Protein AF-A0A942BN19-F1 (afdb_monomer_lite)

Structure (mmCIF, N/CA/C/O backbone):
data_AF-A0A942BN19-F1
#
_entry.id   AF-A0A942BN19-F1
#
loop_
_atom_site.group_PDB
_atom_site.id
_atom_site.type_symbol
_atom_site.label_atom_id
_atom_site.label_alt_id
_atom_site.label_comp_id
_atom_site.label_asym_id
_atom_site.label_entity_id
_atom_site.label_seq_id
_atom_site.pdbx_PDB_ins_code
_atom_site.Cartn_x
_atom_site.Cartn_y
_atom_site.Cartn_z
_atom_site.occupancy
_atom_site.B_iso_or_equiv
_atom_site.auth_seq_id
_atom_site.auth_comp_id
_atom_site.auth_asym_id
_atom_site.auth_atom_id
_atom_site.pdbx_PDB_model_num
ATOM 1 N N . MET A 1 1 ? 13.223 -51.040 23.555 1.00 43.88 1 MET A N 1
ATOM 2 C CA . MET A 1 1 ? 13.186 -50.214 22.329 1.00 43.88 1 MET A CA 1
ATOM 3 C C . MET A 1 1 ? 11.883 -49.432 22.326 1.00 43.88 1 MET A C 1
ATOM 5 O O . MET A 1 1 ? 10.838 -50.021 22.096 1.00 43.88 1 MET A O 1
ATOM 9 N N . LEU A 1 2 ? 11.930 -48.144 22.673 1.00 38.53 2 LEU A N 1
ATOM 10 C CA . LEU A 1 2 ? 10.779 -47.241 22.590 1.00 38.53 2 LEU A CA 1
ATOM 11 C C . LEU A 1 2 ? 10.736 -46.661 21.174 1.00 38.53 2 LEU A C 1
ATOM 13 O O . LEU A 1 2 ? 11.612 -45.888 20.794 1.00 38.53 2 LEU A O 1
ATOM 17 N N . ALA A 1 3 ? 9.748 -47.081 20.387 1.00 39.03 3 ALA A N 1
ATOM 18 C CA . ALA A 1 3 ? 9.474 -46.499 19.083 1.00 39.03 3 ALA A CA 1
ATOM 19 C C . ALA A 1 3 ? 8.808 -45.130 19.284 1.00 39.03 3 ALA A C 1
ATOM 21 O O . ALA A 1 3 ? 7.661 -45.043 19.720 1.00 39.03 3 ALA A O 1
ATOM 22 N N . PHE A 1 4 ? 9.540 -44.056 18.987 1.00 39.38 4 PHE A N 1
ATOM 23 C CA . PHE A 1 4 ? 8.965 -42.722 18.856 1.00 39.38 4 PHE A CA 1
ATOM 24 C C . PHE A 1 4 ? 8.113 -42.683 17.584 1.00 39.38 4 PHE A C 1
ATOM 26 O O . PHE A 1 4 ? 8.637 -42.672 16.471 1.00 39.38 4 PHE A O 1
ATOM 33 N N . ALA A 1 5 ? 6.792 -42.663 17.749 1.00 44.19 5 ALA A N 1
ATOM 34 C CA . ALA A 1 5 ? 5.873 -42.341 16.670 1.00 44.19 5 ALA A CA 1
ATOM 35 C C . ALA A 1 5 ? 6.033 -40.853 16.322 1.00 44.19 5 ALA A C 1
ATOM 37 O O . ALA A 1 5 ? 5.567 -39.975 17.050 1.00 44.19 5 ALA A O 1
ATOM 38 N N . PHE A 1 6 ? 6.708 -40.562 15.209 1.00 40.97 6 PHE A N 1
ATOM 39 C CA . PHE A 1 6 ? 6.645 -39.250 14.575 1.00 40.97 6 PHE A CA 1
ATOM 40 C C . PHE A 1 6 ? 5.225 -39.056 14.042 1.00 40.97 6 PHE A C 1
ATOM 42 O O . PHE A 1 6 ? 4.889 -39.494 12.945 1.00 40.97 6 PHE A O 1
ATOM 49 N N . SER A 1 7 ? 4.375 -38.411 14.841 1.00 38.44 7 SER A N 1
ATOM 50 C CA . SER A 1 7 ? 3.106 -37.880 14.360 1.00 38.44 7 SER A CA 1
ATOM 51 C C . SER A 1 7 ? 3.433 -36.792 13.342 1.00 38.44 7 SER A C 1
ATOM 53 O O . SER A 1 7 ? 3.864 -35.693 13.696 1.00 38.44 7 SER A O 1
ATOM 55 N N . THR A 1 8 ? 3.325 -37.131 12.059 1.00 40.75 8 THR A N 1
ATOM 56 C CA . THR A 1 8 ? 3.417 -36.169 10.967 1.00 40.75 8 THR A CA 1
ATOM 57 C C . THR A 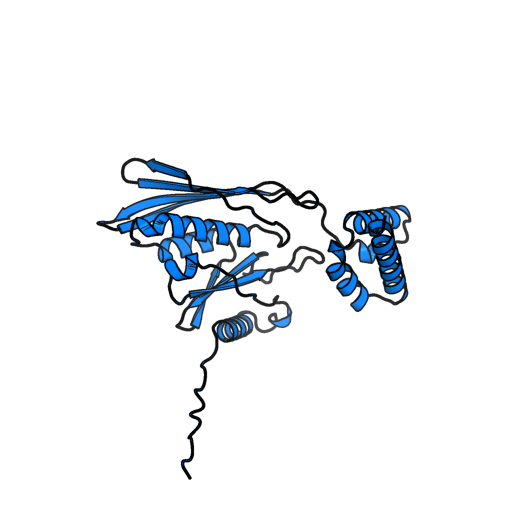1 8 ? 2.199 -35.262 11.093 1.00 40.75 8 THR A C 1
ATOM 59 O O . THR A 1 8 ? 1.121 -35.583 10.598 1.00 40.75 8 THR A O 1
ATOM 62 N N . LEU A 1 9 ? 2.338 -34.154 11.827 1.00 45.44 9 LEU A N 1
ATOM 63 C CA . LEU A 1 9 ? 1.364 -33.073 11.782 1.00 45.44 9 LEU A CA 1
ATOM 64 C C . LEU A 1 9 ? 1.269 -32.651 10.315 1.00 45.44 9 LEU A C 1
ATOM 66 O O . LEU A 1 9 ? 2.186 -32.027 9.783 1.00 45.44 9 LEU A O 1
ATOM 70 N N . LEU A 1 10 ? 0.175 -33.030 9.658 1.00 44.22 10 LEU A N 1
ATOM 71 C CA . LEU A 1 10 ? -0.216 -32.476 8.373 1.00 44.22 10 LEU A CA 1
ATOM 72 C C . LEU A 1 10 ? -0.466 -30.987 8.614 1.00 44.22 10 LEU A C 1
ATOM 74 O O . LEU A 1 10 ? -1.548 -30.585 9.042 1.00 44.22 10 LEU A O 1
ATOM 78 N N . LEU A 1 11 ? 0.576 -30.175 8.432 1.00 56.03 11 LEU A N 1
ATOM 79 C CA . LEU A 1 11 ? 0.453 -28.727 8.408 1.00 56.03 11 LEU A CA 1
ATOM 80 C C . LEU A 1 11 ? -0.539 -28.413 7.289 1.00 56.03 11 LEU A C 1
ATOM 82 O O . LEU A 1 11 ? -0.287 -28.713 6.123 1.00 56.03 11 LEU A O 1
ATOM 86 N N . GLY A 1 12 ? -1.707 -27.894 7.670 1.00 65.69 12 GLY A N 1
ATOM 87 C CA . GLY A 1 12 ? -2.710 -27.450 6.712 1.00 65.69 12 GLY A CA 1
ATOM 88 C C . GLY A 1 12 ? -2.132 -26.407 5.746 1.00 65.69 12 GLY A C 1
ATOM 89 O O . GLY A 1 12 ? -1.066 -25.843 6.011 1.00 65.69 12 GLY A O 1
ATOM 90 N N . PRO A 1 13 ? -2.827 -26.135 4.629 1.00 80.88 13 PRO A N 1
ATOM 91 C CA . PRO A 1 13 ? -2.361 -25.169 3.641 1.00 80.88 13 PRO A CA 1
ATOM 92 C C . PRO A 1 13 ? -2.090 -23.813 4.298 1.00 80.88 13 PRO A C 1
ATOM 94 O O . PRO A 1 13 ? -2.882 -23.331 5.112 1.00 80.88 13 PRO A O 1
ATOM 97 N N . THR A 1 14 ? -0.966 -23.193 3.946 1.00 92.62 14 THR A N 1
ATOM 98 C CA . THR A 1 14 ? -0.606 -21.876 4.473 1.00 92.62 14 THR A CA 1
ATOM 99 C C . THR A 1 14 ? -1.512 -20.784 3.889 1.00 92.62 14 THR A C 1
ATOM 101 O O . THR A 1 14 ? -2.203 -20.976 2.881 1.00 92.62 14 THR A O 1
ATOM 104 N N . SER A 1 15 ? -1.491 -19.590 4.488 1.00 94.75 15 SER A N 1
ATOM 105 C CA . SER A 1 15 ? -2.166 -18.408 3.933 1.00 94.75 15 SER A CA 1
ATOM 106 C C . SER A 1 15 ? -1.679 -18.082 2.511 1.00 94.75 15 SER A C 1
ATOM 108 O O . SER A 1 15 ? -2.478 -17.686 1.661 1.00 94.75 15 SER A O 1
ATOM 110 N N . GLN A 1 16 ? -0.392 -18.317 2.219 1.00 95.56 16 GLN A N 1
ATOM 111 C CA . GLN A 1 16 ? 0.183 -18.158 0.880 1.00 95.56 16 GLN A CA 1
ATOM 112 C C . GLN A 1 16 ? -0.353 -19.211 -0.101 1.00 95.56 16 GLN A C 1
ATOM 114 O O . GLN A 1 16 ? -0.723 -18.856 -1.220 1.00 95.56 16 GLN A O 1
ATOM 119 N N . ASP A 1 17 ? -0.441 -20.483 0.304 1.00 95.38 17 ASP A N 1
ATOM 120 C CA . ASP A 1 17 ? -0.990 -21.552 -0.548 1.00 95.38 17 ASP A CA 1
ATOM 121 C C . ASP A 1 17 ? -2.454 -21.279 -0.889 1.00 95.38 17 ASP A C 1
ATOM 123 O O . ASP A 1 17 ? -2.874 -21.398 -2.041 1.00 95.38 17 ASP A O 1
ATOM 127 N N . THR A 1 18 ? -3.212 -20.825 0.110 1.00 96.38 18 THR A N 1
ATOM 128 C CA . THR A 1 18 ? -4.609 -20.424 -0.049 1.00 96.38 18 THR A CA 1
ATOM 129 C C . THR A 1 18 ? -4.746 -19.269 -1.039 1.00 96.38 18 THR A C 1
ATOM 131 O O . THR A 1 18 ? -5.589 -19.317 -1.937 1.00 96.38 18 THR A O 1
ATOM 134 N N . LEU A 1 19 ? -3.897 -18.243 -0.920 1.00 97.12 19 LEU A N 1
ATOM 135 C CA . LEU A 1 19 ? -3.892 -17.117 -1.849 1.00 97.12 19 LEU A CA 1
ATOM 136 C C . LEU A 1 19 ? -3.547 -17.556 -3.274 1.00 97.12 19 LEU A C 1
ATOM 138 O O . LEU A 1 19 ? -4.232 -17.164 -4.217 1.00 97.12 19 LEU A O 1
ATOM 142 N N . ASN A 1 20 ? -2.516 -18.382 -3.442 1.00 95.44 20 ASN A N 1
ATOM 143 C CA . ASN A 1 20 ? -2.093 -18.872 -4.751 1.00 95.44 20 ASN A CA 1
ATOM 144 C C . ASN A 1 20 ? -3.195 -19.713 -5.417 1.00 95.44 20 ASN A C 1
ATOM 146 O O . ASN A 1 20 ? -3.474 -19.539 -6.606 1.00 95.44 20 ASN A O 1
ATOM 150 N N . ALA A 1 21 ? -3.866 -20.581 -4.652 1.00 95.62 21 ALA A N 1
ATOM 151 C CA . ALA A 1 21 ? -5.007 -21.357 -5.131 1.00 95.62 21 ALA A CA 1
ATOM 152 C C . ALA A 1 21 ? -6.178 -20.451 -5.543 1.00 95.62 21 ALA A C 1
ATOM 154 O O . ALA A 1 21 ? -6.757 -20.643 -6.615 1.00 95.62 21 ALA A O 1
ATOM 155 N N . TRP A 1 22 ? -6.484 -19.427 -4.739 1.00 96.50 22 TRP A N 1
ATOM 156 C CA . TRP A 1 22 ? -7.522 -18.445 -5.052 1.00 96.50 22 TRP A CA 1
ATOM 157 C C . TRP A 1 22 ? -7.205 -17.658 -6.330 1.00 96.50 22 TRP A C 1
ATOM 159 O O . TRP A 1 22 ? -8.058 -17.559 -7.209 1.00 96.50 22 TRP A O 1
ATOM 169 N N . LEU A 1 23 ? -5.971 -17.162 -6.483 1.00 96.19 23 LEU A N 1
ATOM 170 C CA . LEU A 1 23 ? -5.528 -16.438 -7.680 1.00 96.19 23 LEU A CA 1
ATOM 171 C C . LEU A 1 23 ? -5.628 -17.316 -8.934 1.00 96.19 23 LEU A C 1
ATOM 173 O O . LEU A 1 23 ? -6.152 -16.876 -9.956 1.00 96.19 23 LEU A O 1
ATOM 177 N N . LYS A 1 24 ? -5.194 -18.579 -8.853 1.00 94.75 24 LYS A N 1
ATOM 178 C CA . LYS A 1 24 ? -5.304 -19.528 -9.968 1.00 94.75 24 LYS A CA 1
ATOM 179 C C . LYS A 1 24 ? -6.763 -19.798 -10.346 1.00 94.75 24 LYS A C 1
ATOM 181 O O . LYS A 1 24 ? -7.089 -19.825 -11.530 1.00 94.75 24 LYS A O 1
ATOM 186 N N . GLY A 1 25 ? -7.640 -19.975 -9.358 1.00 95.38 25 GLY A N 1
ATOM 187 C CA . GLY A 1 25 ? -9.070 -20.190 -9.591 1.00 95.38 25 GLY A CA 1
ATOM 188 C C . GLY A 1 25 ? -9.766 -18.972 -10.200 1.00 95.38 25 GLY A C 1
ATOM 189 O O . GLY A 1 25 ? -10.576 -19.125 -11.114 1.00 95.38 25 GLY A O 1
ATOM 190 N N . GLN A 1 26 ? -9.418 -17.772 -9.729 1.00 95.50 26 GLN A N 1
ATOM 191 C CA . GLN A 1 26 ? -10.044 -16.522 -10.153 1.00 95.50 26 GLN A CA 1
ATOM 192 C C . GLN A 1 26 ? -9.608 -16.078 -11.552 1.00 95.50 26 GLN A C 1
ATOM 194 O O . GLN A 1 26 ? -10.432 -15.576 -12.311 1.00 95.50 26 GLN A O 1
ATOM 199 N N . PHE A 1 27 ? -8.330 -16.259 -11.896 1.00 94.12 27 PHE A N 1
ATOM 200 C CA . PHE A 1 27 ? -7.756 -15.731 -13.137 1.00 94.12 27 PHE A CA 1
ATOM 201 C C . PHE A 1 27 ? -7.459 -16.799 -14.195 1.00 94.12 27 PHE A C 1
ATOM 203 O O . PHE A 1 27 ? -7.045 -16.431 -15.287 1.00 94.12 27 PHE A O 1
ATOM 210 N N . LYS A 1 28 ? -7.684 -18.092 -13.912 1.00 92.56 28 LYS A N 1
ATOM 211 C CA . LYS A 1 28 ? -7.575 -19.230 -14.851 1.00 92.56 28 LYS A CA 1
ATOM 212 C C . LYS A 1 28 ? -6.437 -19.067 -15.874 1.00 92.56 28 LYS A C 1
ATOM 214 O O . LYS A 1 28 ? -5.268 -19.124 -15.497 1.00 92.56 28 LYS A O 1
ATOM 219 N N . ASP A 1 29 ? -6.772 -18.810 -17.137 1.00 90.69 29 ASP A N 1
ATOM 220 C CA . ASP A 1 29 ? -5.843 -18.720 -18.272 1.00 90.69 29 ASP A CA 1
ATOM 221 C C . ASP A 1 29 ? -4.863 -17.537 -18.170 1.00 90.69 29 ASP A C 1
ATOM 223 O O . ASP A 1 29 ? -3.806 -17.528 -18.796 1.00 90.69 29 ASP A O 1
ATOM 227 N N . GLN A 1 30 ? -5.175 -16.547 -17.333 1.00 89.38 30 GLN A N 1
ATOM 228 C CA . GLN A 1 30 ? -4.348 -15.372 -17.060 1.00 89.38 30 GLN A CA 1
ATOM 229 C C . GLN A 1 30 ? -3.456 -15.550 -15.821 1.00 89.38 30 GLN A C 1
ATOM 231 O O . GLN A 1 30 ? -2.671 -14.655 -15.508 1.00 89.38 30 GLN A O 1
ATOM 236 N N . ALA A 1 31 ? -3.515 -16.693 -15.123 1.00 87.88 31 ALA A N 1
ATOM 237 C CA . ALA A 1 31 ? -2.716 -16.931 -13.917 1.00 87.88 31 ALA A CA 1
ATOM 238 C C . ALA A 1 31 ? -1.202 -16.800 -14.169 1.00 87.88 31 ALA A C 1
ATOM 240 O O . ALA A 1 31 ? -0.474 -16.319 -13.305 1.00 87.88 31 ALA A O 1
ATOM 241 N N . ALA A 1 32 ? -0.735 -17.153 -15.372 1.00 84.56 32 ALA A N 1
ATOM 242 C CA . ALA A 1 32 ? 0.666 -17.008 -15.774 1.00 84.56 32 ALA A CA 1
ATOM 243 C C . ALA A 1 32 ? 1.127 -15.541 -15.904 1.00 84.56 32 ALA A C 1
ATOM 245 O O . ALA A 1 32 ? 2.325 -15.266 -15.886 1.00 84.56 32 ALA A O 1
ATOM 246 N N . MET A 1 33 ? 0.191 -14.595 -16.034 1.00 84.62 33 MET A N 1
ATOM 247 C CA . MET A 1 33 ? 0.479 -13.159 -16.138 1.00 84.62 33 MET A CA 1
ATOM 248 C C . MET A 1 33 ? 0.547 -12.471 -14.769 1.00 84.62 33 MET A C 1
ATOM 250 O O . MET A 1 33 ? 0.997 -11.325 -14.674 1.00 84.62 33 MET A O 1
ATOM 254 N N . LEU A 1 34 ? 0.102 -13.149 -13.707 1.00 90.06 34 LEU A N 1
ATOM 255 C CA . LEU A 1 34 ? 0.066 -12.575 -12.371 1.00 90.06 34 LEU A CA 1
ATOM 256 C C . LEU A 1 34 ? 1.484 -12.457 -11.789 1.00 90.06 34 LEU A C 1
ATOM 258 O O . LEU A 1 34 ? 2.302 -13.369 -11.935 1.00 90.06 34 LEU A O 1
ATOM 262 N N . PRO A 1 35 ? 1.804 -11.345 -11.108 1.00 88.81 35 PRO A N 1
ATOM 263 C CA . PRO A 1 35 ? 3.022 -11.263 -10.319 1.00 88.81 35 PRO A CA 1
ATOM 264 C C . PRO A 1 35 ? 2.935 -12.211 -9.114 1.00 88.81 35 PRO A C 1
ATOM 266 O O . PRO A 1 35 ? 1.855 -12.631 -8.702 1.00 88.81 35 PRO A O 1
ATOM 269 N N . LEU A 1 36 ? 4.080 -12.529 -8.514 1.00 89.69 36 LEU A N 1
ATOM 270 C CA . LEU A 1 36 ? 4.092 -13.265 -7.253 1.00 89.69 36 LEU A CA 1
ATOM 271 C C . LEU A 1 36 ? 3.571 -12.365 -6.129 1.00 89.69 36 LEU A C 1
ATOM 273 O O . LEU A 1 36 ? 4.037 -11.235 -5.960 1.00 89.69 36 LEU A O 1
ATOM 277 N N . ALA A 1 37 ? 2.619 -12.877 -5.352 1.00 94.19 37 ALA A N 1
ATOM 278 C CA . ALA A 1 37 ? 2.193 -12.229 -4.122 1.00 94.19 37 ALA A CA 1
ATOM 279 C C . ALA A 1 37 ? 3.298 -12.351 -3.066 1.00 94.19 37 ALA A C 1
ATOM 281 O O . ALA A 1 37 ? 3.750 -13.459 -2.778 1.00 94.19 37 ALA A O 1
ATOM 282 N N . ALA A 1 38 ? 3.711 -11.228 -2.479 1.00 94.25 38 ALA A N 1
ATOM 283 C CA . ALA A 1 38 ? 4.726 -11.199 -1.429 1.00 94.25 38 ALA A CA 1
ATOM 284 C C . ALA A 1 38 ? 4.094 -10.826 -0.077 1.00 94.25 38 ALA A C 1
ATOM 286 O O . ALA A 1 38 ? 3.288 -9.893 -0.039 1.00 94.25 38 ALA A O 1
ATOM 287 N N . PRO A 1 39 ? 4.454 -11.494 1.035 1.00 95.81 39 PRO A N 1
ATOM 288 C CA . PRO A 1 39 ? 3.952 -11.142 2.360 1.00 95.81 39 PRO A CA 1
ATOM 289 C C . PRO A 1 39 ? 4.242 -9.682 2.720 1.00 95.81 39 PRO A C 1
ATOM 291 O O . PRO A 1 39 ? 5.338 -9.171 2.482 1.00 95.81 39 PRO A O 1
ATOM 294 N N . LEU A 1 40 ? 3.264 -9.018 3.328 1.00 95.19 40 LEU A N 1
ATOM 295 C CA . LEU A 1 40 ? 3.384 -7.652 3.818 1.00 95.19 40 LEU A CA 1
ATOM 296 C C . LEU A 1 40 ? 3.554 -7.669 5.343 1.00 95.19 40 LEU A C 1
ATOM 298 O O . LEU A 1 40 ? 2.706 -8.182 6.076 1.00 95.19 40 LEU A O 1
ATOM 302 N N . ASN A 1 41 ? 4.655 -7.101 5.843 1.00 92.75 41 ASN A N 1
ATOM 303 C CA . ASN A 1 41 ? 4.888 -7.011 7.283 1.00 92.75 41 ASN A CA 1
ATOM 304 C C . ASN A 1 41 ? 4.053 -5.876 7.901 1.00 92.75 41 ASN A C 1
ATOM 306 O O . ASN A 1 41 ? 4.465 -4.716 7.888 1.00 92.75 41 ASN A O 1
ATOM 310 N N . CYS A 1 42 ? 2.884 -6.223 8.442 1.00 93.62 42 CYS A N 1
ATOM 311 C CA . CYS A 1 42 ? 1.944 -5.293 9.076 1.00 93.62 42 CYS A CA 1
ATOM 312 C C . CYS A 1 42 ? 1.634 -5.718 10.521 1.00 93.62 42 CYS A C 1
ATOM 314 O O . CYS A 1 42 ? 0.638 -6.415 10.755 1.00 93.62 42 CYS A O 1
ATOM 316 N N . PRO A 1 43 ? 2.442 -5.332 11.521 1.00 95.19 43 PRO A N 1
ATOM 317 C CA . PRO A 1 43 ? 2.147 -5.660 12.917 1.00 95.19 43 PRO A CA 1
ATOM 318 C C . PRO A 1 43 ? 0.819 -5.042 13.396 1.00 95.19 43 PRO A C 1
ATOM 320 O O . PRO A 1 43 ? 0.084 -5.658 14.173 1.00 95.19 43 PRO A O 1
ATOM 323 N N . GLU A 1 44 ? 0.445 -3.874 12.874 1.00 97.25 44 GLU A N 1
ATOM 324 C CA . GLU A 1 44 ? -0.825 -3.210 13.165 1.00 97.25 44 GLU A CA 1
ATOM 325 C C . GLU A 1 44 ? -2.028 -4.047 12.717 1.00 97.25 44 GLU A C 1
ATOM 327 O O . GLU A 1 44 ? -3.033 -4.109 13.430 1.00 97.25 44 GLU A O 1
ATOM 332 N N . LEU A 1 45 ? -1.920 -4.751 11.583 1.00 97.38 45 LEU A N 1
ATOM 333 C CA . LEU A 1 45 ? -2.987 -5.619 11.081 1.00 97.38 45 LEU A CA 1
ATOM 334 C C . LEU A 1 45 ? -3.305 -6.722 12.087 1.00 97.38 45 LEU A C 1
ATOM 336 O O . LEU A 1 45 ? -4.471 -6.940 12.396 1.00 97.38 45 LEU A O 1
ATOM 340 N N . LYS A 1 46 ? -2.278 -7.347 12.672 1.00 95.44 46 LYS A N 1
ATOM 341 C CA . LYS A 1 46 ? -2.453 -8.396 13.689 1.00 95.44 46 LYS A CA 1
ATOM 342 C C . LYS A 1 46 ? -3.176 -7.884 14.935 1.00 95.44 46 LYS A C 1
ATOM 344 O O . LYS A 1 46 ? -3.851 -8.657 15.607 1.00 95.44 46 LYS A O 1
ATOM 349 N N . THR A 1 47 ? -3.058 -6.590 15.230 1.00 96.19 47 THR A N 1
ATOM 350 C CA . THR A 1 47 ? -3.737 -5.945 16.363 1.00 96.19 47 THR A CA 1
ATOM 351 C C . THR A 1 47 ? -5.191 -5.583 16.040 1.00 96.19 47 THR A C 1
ATOM 353 O O . THR A 1 47 ? -6.058 -5.664 16.912 1.00 96.19 47 THR A O 1
ATOM 356 N N . ILE A 1 48 ? -5.471 -5.174 14.798 1.00 96.69 48 ILE A N 1
ATOM 357 C CA . ILE A 1 48 ? -6.810 -4.759 14.350 1.00 96.69 48 ILE A CA 1
ATOM 358 C C . ILE A 1 48 ? -7.679 -5.963 13.967 1.00 96.69 48 ILE A C 1
ATOM 360 O O . ILE A 1 48 ? -8.839 -6.027 14.364 1.00 96.69 48 ILE A O 1
ATOM 364 N N . GLN A 1 49 ? -7.118 -6.934 13.249 1.00 95.31 49 GLN A N 1
ATOM 365 C CA . GLN A 1 49 ? -7.780 -8.152 12.778 1.00 95.31 49 GLN A CA 1
ATOM 366 C C . GLN A 1 49 ? -6.855 -9.369 12.984 1.00 95.31 49 GLN A C 1
ATOM 368 O O . GLN A 1 49 ? -6.162 -9.799 12.058 1.00 95.31 49 GLN A O 1
ATOM 373 N N . PRO A 1 50 ? -6.812 -9.936 14.204 1.00 95.12 50 PRO A N 1
ATOM 374 C CA . PRO A 1 50 ? -5.989 -11.105 14.500 1.00 95.12 50 PRO A CA 1
ATOM 375 C C . PRO A 1 50 ? -6.320 -12.293 13.587 1.00 95.12 50 PRO A C 1
ATOM 377 O O . PRO A 1 50 ? -7.481 -12.665 13.428 1.00 95.12 50 PRO A O 1
ATOM 380 N N . GLY A 1 51 ? -5.294 -12.935 13.023 1.00 94.25 51 GLY A N 1
ATOM 381 C CA . GLY A 1 51 ? -5.478 -14.062 12.101 1.00 94.25 51 GLY A CA 1
ATOM 382 C C . GLY A 1 51 ? -5.755 -13.674 10.649 1.00 94.25 51 GLY A C 1
ATOM 383 O O . GLY A 1 51 ? -6.094 -14.548 9.855 1.00 94.25 51 GLY A O 1
ATOM 384 N N . VAL A 1 52 ? -5.632 -12.392 10.308 1.00 97.00 52 VAL A N 1
ATOM 385 C CA . VAL A 1 52 ? -5.564 -11.939 8.920 1.00 97.00 52 VAL A CA 1
ATOM 386 C C . VAL A 1 52 ? -4.109 -11.675 8.555 1.00 97.00 52 VAL A C 1
ATOM 388 O O . VAL A 1 52 ? -3.388 -10.992 9.284 1.00 97.00 52 VAL A O 1
ATOM 391 N N . GLU A 1 53 ? -3.692 -12.206 7.413 1.00 97.62 53 GLU A N 1
ATOM 392 C CA . GLU A 1 53 ? -2.398 -11.940 6.794 1.00 97.62 53 GLU A CA 1
ATOM 393 C C . GLU A 1 53 ? -2.579 -11.069 5.554 1.00 97.62 53 GLU A C 1
ATOM 395 O O . GLU A 1 53 ? -3.580 -11.187 4.846 1.00 97.62 53 GLU A O 1
ATOM 400 N N . ALA A 1 54 ? -1.614 -10.185 5.304 1.00 98.12 54 ALA A N 1
ATOM 401 C CA . ALA A 1 54 ? -1.602 -9.312 4.141 1.00 98.12 54 ALA A CA 1
ATOM 402 C C . ALA A 1 54 ? -0.484 -9.708 3.184 1.00 98.12 54 ALA A C 1
ATOM 404 O O . ALA A 1 54 ? 0.635 -10.000 3.601 1.00 98.12 54 ALA A O 1
ATOM 405 N N . PHE A 1 55 ? -0.784 -9.640 1.896 1.00 98.19 55 PHE A N 1
ATOM 406 C CA . PHE A 1 55 ? 0.154 -9.867 0.811 1.00 98.19 55 PHE A CA 1
ATOM 407 C C . PHE A 1 55 ? 0.030 -8.725 -0.186 1.00 98.19 55 PHE A C 1
ATOM 409 O O . PHE A 1 55 ? -1.074 -8.276 -0.493 1.00 98.19 55 PHE A O 1
ATOM 416 N N . ARG A 1 56 ? 1.154 -8.260 -0.722 1.00 96.12 56 ARG A N 1
ATOM 417 C CA . ARG A 1 56 ? 1.164 -7.317 -1.837 1.00 96.12 56 ARG A CA 1
ATOM 418 C C . ARG A 1 56 ? 1.168 -8.089 -3.150 1.00 96.12 56 ARG A C 1
ATOM 420 O O . ARG A 1 56 ? 1.926 -9.044 -3.307 1.00 96.12 56 ARG A O 1
ATOM 427 N N . LEU A 1 57 ? 0.362 -7.639 -4.100 1.00 95.50 57 LEU A N 1
ATOM 428 C CA . LEU A 1 57 ? 0.343 -8.128 -5.473 1.00 95.50 57 LEU A CA 1
ATOM 429 C C . LEU A 1 57 ? 0.461 -6.911 -6.398 1.00 95.50 57 LEU A C 1
ATOM 431 O O . LEU A 1 57 ? -0.509 -6.186 -6.623 1.00 95.50 57 LEU A O 1
ATOM 435 N N . ASN A 1 58 ? 1.680 -6.652 -6.869 1.00 92.44 58 ASN A N 1
ATOM 436 C CA . ASN A 1 58 ? 2.037 -5.439 -7.603 1.00 92.44 58 ASN A CA 1
ATOM 437 C C . ASN A 1 58 ? 2.423 -5.789 -9.044 1.00 92.44 58 ASN A C 1
ATOM 439 O O . ASN A 1 58 ? 3.355 -6.564 -9.280 1.00 92.44 58 ASN A O 1
ATOM 443 N N . PHE A 1 59 ? 1.715 -5.196 -10.002 1.00 90.12 59 PHE A N 1
ATOM 444 C CA . PHE A 1 59 ? 2.148 -5.159 -11.389 1.00 90.12 59 PHE A CA 1
ATOM 445 C C . PHE A 1 59 ? 3.211 -4.076 -11.487 1.00 90.12 59 PHE A C 1
ATOM 447 O O . PHE A 1 59 ? 2.906 -2.891 -11.411 1.00 90.12 59 PHE A O 1
ATOM 454 N N . GLN A 1 60 ? 4.475 -4.468 -11.614 1.00 79.94 60 GLN A N 1
ATOM 455 C CA . GLN A 1 60 ? 5.560 -3.494 -11.649 1.00 79.94 60 GLN A CA 1
ATOM 456 C C . GLN A 1 60 ? 5.360 -2.506 -12.807 1.00 79.94 60 GLN A C 1
ATOM 458 O O . GLN A 1 60 ? 4.996 -2.894 -13.919 1.00 79.94 60 GLN A O 1
ATOM 463 N N . LYS A 1 61 ? 5.571 -1.215 -12.525 1.00 77.25 61 LYS A N 1
ATOM 464 C CA . LYS A 1 61 ? 5.594 -0.155 -13.546 1.00 77.25 61 LYS A CA 1
ATOM 465 C C . LYS A 1 61 ? 6.984 -0.005 -14.165 1.00 77.25 61 LYS A C 1
ATOM 467 O O . LYS A 1 61 ? 7.105 0.314 -15.343 1.00 77.25 61 LYS A O 1
ATOM 472 N N . TYR A 1 62 ? 8.015 -0.263 -13.366 1.00 69.19 62 TYR A N 1
ATOM 473 C CA . TYR A 1 62 ? 9.414 -0.179 -13.757 1.00 69.19 62 TYR A CA 1
ATOM 474 C C . TYR A 1 62 ? 10.143 -1.464 -13.357 1.00 69.19 62 TYR A C 1
ATOM 476 O O . TYR A 1 62 ? 9.815 -2.046 -12.322 1.00 69.19 62 TYR A O 1
ATOM 484 N N . PRO A 1 63 ? 11.138 -1.902 -14.144 1.00 57.44 63 PRO A N 1
ATOM 485 C CA . PRO A 1 63 ? 11.597 -1.301 -15.403 1.00 57.44 63 PRO A CA 1
ATOM 486 C C . PRO A 1 63 ? 10.717 -1.642 -16.617 1.00 57.44 63 PRO A C 1
ATOM 488 O O . PRO A 1 63 ? 10.797 -0.980 -17.647 1.00 57.44 63 PRO A O 1
ATOM 491 N N . MET A 1 64 ? 9.877 -2.670 -16.492 1.00 64.38 64 MET A N 1
ATOM 492 C CA . MET A 1 64 ? 8.841 -2.997 -17.463 1.00 64.38 64 MET A CA 1
ATOM 493 C C . MET A 1 64 ? 7.479 -2.769 -16.856 1.00 64.38 64 MET A C 1
ATOM 495 O O . MET A 1 64 ? 7.153 -3.365 -15.829 1.00 64.38 64 MET A O 1
ATOM 499 N N . GLN A 1 65 ? 6.661 -2.002 -17.560 1.00 77.00 65 GLN A N 1
ATOM 500 C CA . GLN A 1 65 ? 5.263 -1.864 -17.220 1.00 77.00 65 GLN A CA 1
ATOM 501 C C . GLN A 1 65 ? 4.515 -3.150 -17.575 1.00 77.00 65 GLN A C 1
ATOM 503 O O . GLN A 1 65 ? 4.362 -3.494 -18.747 1.00 77.00 65 GLN A O 1
ATOM 508 N N . ARG A 1 66 ? 4.021 -3.853 -16.556 1.00 80.56 66 ARG A N 1
ATOM 509 C CA . ARG A 1 66 ? 3.030 -4.916 -16.741 1.00 80.56 66 ARG A CA 1
ATOM 510 C C . ARG A 1 66 ? 1.636 -4.311 -16.674 1.00 80.56 66 ARG A C 1
ATOM 512 O O . ARG A 1 66 ? 1.343 -3.550 -15.753 1.00 80.56 66 ARG A O 1
ATOM 519 N N . GLN A 1 67 ? 0.794 -4.651 -17.646 1.00 87.06 67 GLN A N 1
ATOM 520 C CA . GLN A 1 67 ? -0.615 -4.276 -17.614 1.00 87.06 67 GLN A CA 1
ATOM 521 C C . GLN A 1 67 ? -1.334 -5.128 -16.559 1.00 87.06 67 GLN A C 1
ATOM 523 O O . GLN A 1 67 ? -1.219 -6.357 -16.606 1.00 87.06 67 GLN A O 1
ATOM 528 N N . PRO A 1 68 ? -2.044 -4.510 -15.601 1.00 91.94 68 PRO A N 1
ATOM 529 C CA . PRO A 1 68 ? -2.873 -5.243 -14.661 1.00 91.94 68 PRO A CA 1
ATOM 530 C C . PRO A 1 68 ? -3.971 -6.025 -15.374 1.00 91.94 68 PRO A C 1
ATOM 532 O O . PRO A 1 68 ? -4.578 -5.546 -16.331 1.00 91.94 68 PRO A O 1
ATOM 535 N N . VAL A 1 69 ? -4.246 -7.227 -14.877 1.00 92.50 69 VAL A N 1
ATOM 536 C CA . VAL A 1 69 ? -5.368 -8.045 -15.342 1.00 92.50 69 VAL A CA 1
ATOM 537 C C . VAL A 1 69 ? -6.628 -7.613 -14.586 1.00 92.50 69 VAL A C 1
ATOM 539 O O . VAL A 1 69 ? -6.646 -7.757 -13.362 1.00 92.50 69 VAL A O 1
ATOM 542 N N . PRO A 1 70 ? -7.692 -7.110 -15.242 1.00 91.94 70 PRO A N 1
ATOM 543 C CA . PRO A 1 70 ? -8.912 -6.722 -14.539 1.00 91.94 70 PRO A CA 1
ATOM 544 C C . PRO A 1 70 ? -9.479 -7.875 -13.688 1.00 91.94 70 PRO A C 1
ATOM 546 O O . PRO A 1 70 ? -9.471 -9.019 -14.138 1.00 91.94 70 PRO A O 1
ATOM 549 N N . PRO A 1 71 ? -9.988 -7.613 -12.469 1.00 93.50 71 PRO A N 1
ATOM 550 C CA . PRO A 1 71 ? -10.180 -6.306 -11.835 1.00 93.50 71 PRO A CA 1
ATOM 551 C C . PRO A 1 71 ? -8.968 -5.812 -11.019 1.00 93.50 71 PRO A C 1
ATOM 553 O O . PRO A 1 71 ? -9.119 -4.893 -10.213 1.00 93.50 71 PRO A O 1
ATOM 556 N N . LEU A 1 72 ? -7.791 -6.429 -11.148 1.00 95.06 72 LEU A N 1
ATOM 557 C CA . LEU A 1 72 ? -6.596 -5.980 -10.435 1.00 95.06 72 LEU A CA 1
ATOM 558 C C . LEU A 1 72 ? -6.164 -4.603 -10.942 1.00 95.06 72 LEU A C 1
ATOM 560 O O . LEU A 1 72 ? -6.197 -4.321 -12.138 1.00 95.06 72 LEU A O 1
ATOM 564 N N . GLY A 1 73 ? -5.749 -3.754 -10.007 1.00 93.44 73 GLY A N 1
ATOM 565 C CA . GLY A 1 73 ? -5.074 -2.498 -10.302 1.00 93.44 73 GLY A CA 1
ATOM 566 C C . GLY A 1 73 ? -3.561 -2.685 -10.383 1.00 93.44 73 GLY A C 1
ATOM 567 O O . GLY A 1 73 ? -3.043 -3.797 -10.257 1.00 93.44 73 GLY A O 1
ATOM 568 N N . GLN A 1 74 ? -2.833 -1.577 -10.536 1.00 93.12 74 GLN A N 1
ATOM 569 C CA . GLN A 1 74 ? -1.366 -1.593 -10.512 1.00 93.12 74 GLN A CA 1
ATOM 570 C C . GLN A 1 74 ? -0.831 -2.156 -9.188 1.00 93.12 74 GLN A C 1
ATOM 572 O O . GLN A 1 74 ? 0.052 -3.010 -9.174 1.00 93.12 74 GLN A O 1
ATOM 577 N N . ASN A 1 75 ? -1.425 -1.712 -8.080 1.00 95.62 75 ASN A N 1
ATOM 578 C CA . ASN A 1 75 ? -1.099 -2.143 -6.731 1.00 95.62 75 ASN A CA 1
ATOM 579 C C . ASN A 1 75 ? -2.330 -2.759 -6.085 1.00 95.62 75 ASN A C 1
ATOM 581 O O . ASN A 1 75 ? -3.408 -2.164 -6.095 1.00 95.62 75 ASN A O 1
ATOM 585 N N . ASN A 1 76 ? -2.155 -3.934 -5.493 1.00 97.25 76 ASN A N 1
ATOM 586 C CA . ASN A 1 76 ? -3.222 -4.638 -4.806 1.00 97.25 76 ASN A CA 1
ATOM 587 C C . ASN A 1 76 ? -2.700 -5.160 -3.471 1.00 97.25 76 ASN A C 1
ATOM 589 O O . ASN A 1 76 ? -1.558 -5.616 -3.369 1.00 97.25 76 ASN A O 1
ATOM 593 N N . ILE A 1 77 ? -3.562 -5.130 -2.461 1.00 98.31 77 ILE A N 1
ATOM 594 C CA . ILE A 1 77 ? -3.329 -5.790 -1.179 1.00 98.31 77 ILE A CA 1
ATOM 595 C C . ILE A 1 77 ? -4.330 -6.933 -1.067 1.00 98.31 77 ILE A C 1
ATOM 597 O O . ILE A 1 77 ? -5.540 -6.722 -1.133 1.00 98.31 77 ILE A O 1
ATOM 601 N N . MET A 1 78 ? -3.820 -8.145 -0.897 1.00 98.38 78 MET A N 1
ATOM 602 C CA . MET A 1 78 ? -4.602 -9.355 -0.686 1.00 98.38 78 MET A CA 1
ATOM 603 C C . MET A 1 78 ? -4.607 -9.669 0.803 1.00 98.38 78 MET A C 1
ATOM 605 O O . MET A 1 78 ? -3.551 -9.749 1.425 1.00 98.38 78 MET A O 1
ATOM 609 N N . LEU A 1 79 ? -5.788 -9.842 1.379 1.00 98.38 79 LEU A N 1
ATOM 610 C CA . LEU A 1 79 ? -5.971 -10.171 2.785 1.00 98.38 79 LEU A CA 1
ATOM 611 C C . LEU A 1 79 ? -6.542 -11.578 2.894 1.00 98.38 79 LEU A C 1
ATOM 613 O O . LEU A 1 79 ? -7.620 -11.839 2.363 1.00 98.38 79 LEU A O 1
ATOM 617 N N . VAL A 1 80 ? -5.843 -12.467 3.592 1.00 98.00 80 VAL A N 1
ATOM 618 C CA . VAL A 1 80 ? -6.253 -13.862 3.791 1.00 98.00 80 VAL A CA 1
ATOM 619 C C . VAL A 1 80 ? -6.567 -14.061 5.263 1.00 98.00 80 VAL A C 1
ATOM 621 O O . VAL A 1 80 ? -5.735 -13.766 6.117 1.00 98.00 80 VAL A O 1
ATOM 624 N N . ASN A 1 81 ? -7.775 -14.522 5.580 1.00 96.25 81 ASN A N 1
ATOM 625 C CA . ASN A 1 81 ? -8.143 -14.842 6.959 1.00 96.25 81 ASN A CA 1
ATOM 626 C C . ASN A 1 81 ? -7.932 -16.333 7.280 1.00 96.25 81 ASN A C 1
ATOM 628 O O . ASN A 1 81 ? -7.771 -17.157 6.383 1.00 96.25 81 ASN A O 1
ATOM 632 N N . LYS A 1 82 ? -8.024 -16.701 8.565 1.00 93.62 82 LYS A N 1
ATOM 633 C CA . LYS A 1 82 ? -7.927 -18.102 9.031 1.00 93.62 82 LYS A CA 1
ATOM 634 C C . LYS A 1 82 ? -8.935 -19.073 8.401 1.00 93.62 82 LYS A C 1
ATOM 636 O O . LYS A 1 82 ? -8.700 -20.272 8.427 1.00 93.62 82 LYS A O 1
ATOM 641 N N . ALA A 1 83 ? -10.054 -18.577 7.873 1.00 93.62 83 ALA A N 1
ATOM 642 C CA . ALA A 1 83 ? -11.055 -19.392 7.181 1.00 93.62 83 ALA A CA 1
ATOM 643 C C . ALA A 1 83 ? -10.732 -19.579 5.684 1.00 93.62 83 ALA A C 1
ATOM 645 O O . ALA A 1 83 ? -11.549 -20.110 4.940 1.00 93.62 83 ALA A O 1
ATOM 646 N N . GLY A 1 84 ? -9.579 -19.082 5.228 1.00 94.25 84 GLY A N 1
ATOM 647 C CA . GLY A 1 84 ? -9.136 -19.134 3.840 1.00 94.25 84 GLY A CA 1
ATOM 648 C C . GLY A 1 84 ? -9.868 -18.173 2.900 1.00 94.25 84 GLY A C 1
ATOM 649 O O . GLY A 1 84 ? -9.716 -18.254 1.683 1.00 94.25 84 GLY A O 1
ATOM 650 N N . LYS A 1 85 ? -10.661 -17.236 3.434 1.00 96.25 85 LYS A N 1
ATOM 651 C CA . LYS A 1 85 ? -11.329 -16.217 2.623 1.00 96.25 85 LYS A CA 1
ATOM 652 C C . LYS A 1 85 ? -10.334 -15.128 2.241 1.00 96.25 85 LYS A C 1
ATOM 654 O O . LYS A 1 85 ? -9.686 -14.541 3.110 1.00 96.25 85 LYS A O 1
ATOM 659 N N . VAL A 1 86 ? -10.305 -14.817 0.949 1.00 97.38 86 VAL A N 1
ATOM 660 C CA . VAL A 1 86 ? -9.486 -13.748 0.378 1.00 97.38 86 VAL A CA 1
ATOM 661 C C . VAL A 1 86 ? -10.330 -12.488 0.179 1.00 97.38 86 VAL A C 1
ATOM 663 O O . VAL A 1 86 ? -11.417 -12.537 -0.399 1.00 97.38 86 VAL A O 1
ATOM 666 N N . ALA A 1 87 ? -9.833 -11.352 0.661 1.00 97.44 87 ALA A N 1
ATOM 667 C CA . ALA A 1 87 ? -10.328 -10.024 0.319 1.00 97.44 87 ALA A CA 1
ATOM 668 C C . ALA A 1 87 ? -9.259 -9.268 -0.477 1.00 97.44 87 ALA A C 1
ATOM 670 O O . ALA A 1 87 ? -8.074 -9.342 -0.164 1.00 97.44 87 ALA A O 1
ATOM 671 N N . MET A 1 88 ? -9.686 -8.536 -1.500 1.00 97.38 88 MET A N 1
ATOM 672 C CA . MET A 1 88 ? -8.804 -7.799 -2.399 1.00 97.38 88 MET A CA 1
ATOM 673 C C . MET A 1 88 ? -9.033 -6.301 -2.229 1.00 97.38 88 MET A C 1
ATOM 675 O O . MET A 1 88 ? -10.156 -5.820 -2.377 1.00 97.38 88 MET A O 1
ATOM 679 N N . LEU A 1 89 ? -7.964 -5.570 -1.930 1.00 97.62 89 LEU A N 1
ATOM 680 C CA . LEU A 1 89 ? -7.933 -4.114 -1.915 1.00 97.62 89 LEU A CA 1
ATOM 681 C C . LEU A 1 89 ? -7.151 -3.665 -3.154 1.00 97.62 89 LEU A C 1
ATOM 683 O O . LEU A 1 89 ? -5.929 -3.576 -3.126 1.00 97.62 89 LEU A O 1
ATOM 687 N N . ASN A 1 90 ? -7.855 -3.436 -4.258 1.00 94.62 90 ASN A N 1
ATOM 688 C CA . ASN A 1 90 ? -7.297 -2.992 -5.546 1.00 94.62 90 ASN A CA 1
ATOM 689 C C . ASN A 1 90 ? -7.378 -1.465 -5.728 1.00 94.62 90 ASN A C 1
ATOM 691 O O . ASN A 1 90 ? -7.303 -0.942 -6.837 1.00 94.62 90 ASN A O 1
ATOM 695 N N . GLY A 1 91 ? -7.607 -0.747 -4.632 1.00 93.50 91 GLY A N 1
ATOM 696 C CA . GLY A 1 91 ? -7.889 0.673 -4.641 1.00 93.50 91 GLY A CA 1
ATOM 697 C C . GLY A 1 91 ? -8.377 1.146 -3.282 1.00 93.50 91 GLY A C 1
ATOM 698 O O . GLY A 1 91 ? -8.578 0.376 -2.338 1.00 93.50 91 GLY A O 1
ATOM 699 N N . LEU A 1 92 ? -8.555 2.453 -3.179 1.00 90.69 92 LEU A N 1
ATOM 700 C CA . LEU A 1 92 ? -8.724 3.104 -1.883 1.00 90.69 92 LEU A CA 1
ATOM 701 C C . LEU A 1 92 ? -10.160 3.046 -1.387 1.00 90.69 92 LEU A C 1
ATOM 703 O O . LEU A 1 92 ? -10.366 3.018 -0.180 1.00 90.69 92 LEU A O 1
ATOM 707 N N . ASP A 1 93 ? -11.133 2.930 -2.288 1.00 93.25 93 ASP A N 1
ATOM 708 C CA . ASP A 1 93 ? -12.523 2.681 -1.908 1.00 93.25 93 ASP A CA 1
ATOM 709 C C . ASP A 1 93 ? -12.685 1.283 -1.307 1.00 93.25 93 ASP A C 1
ATOM 711 O O . ASP A 1 93 ? -13.283 1.134 -0.239 1.00 93.25 93 ASP A O 1
ATOM 715 N N . ALA A 1 94 ? -12.062 0.268 -1.920 1.00 95.62 94 ALA A N 1
ATOM 716 C CA . ALA A 1 94 ? -12.019 -1.087 -1.374 1.00 95.62 94 ALA A CA 1
ATOM 717 C C . ALA A 1 94 ? -11.333 -1.109 0.003 1.00 95.62 94 ALA A C 1
ATOM 719 O O . ALA A 1 94 ? -11.850 -1.707 0.949 1.00 95.62 94 ALA A O 1
ATOM 720 N N . MET A 1 95 ? -10.210 -0.396 0.146 1.00 96.06 95 MET A N 1
ATOM 721 C CA . MET A 1 95 ? -9.514 -0.246 1.425 1.00 96.06 95 MET A CA 1
ATOM 722 C C . MET A 1 95 ? -10.369 0.475 2.474 1.00 96.06 95 MET A C 1
ATOM 724 O O . MET A 1 95 ? -10.472 -0.012 3.597 1.00 96.06 95 MET A O 1
ATOM 728 N N . ARG A 1 96 ? -11.010 1.602 2.134 1.00 95.38 96 ARG A N 1
ATOM 729 C CA . ARG A 1 96 ? -11.894 2.357 3.036 1.00 95.38 96 ARG A CA 1
ATOM 730 C C . ARG A 1 96 ? -13.046 1.486 3.523 1.00 95.38 96 ARG A C 1
ATOM 732 O O . ARG A 1 96 ? -13.327 1.459 4.720 1.00 95.38 96 ARG A O 1
ATOM 739 N N . TYR A 1 97 ? -13.694 0.772 2.606 1.00 96.44 97 TYR A N 1
ATOM 740 C CA . TYR A 1 97 ? -14.792 -0.133 2.926 1.00 96.44 97 TYR A CA 1
ATOM 741 C C . TYR A 1 97 ? -14.344 -1.253 3.866 1.00 96.44 97 TYR A C 1
ATOM 743 O O . TYR A 1 97 ? -14.979 -1.499 4.895 1.00 96.44 97 TYR A O 1
ATOM 751 N N . TRP A 1 98 ? -13.230 -1.913 3.539 1.00 97.31 98 TRP A N 1
ATOM 752 C CA . TRP A 1 98 ? -12.684 -2.979 4.369 1.00 97.31 98 TRP A CA 1
ATOM 753 C C . TRP A 1 98 ? -12.287 -2.466 5.756 1.00 97.31 98 TRP A C 1
ATOM 755 O O . TRP A 1 98 ? -12.694 -3.049 6.760 1.00 97.31 98 TRP A O 1
ATOM 765 N N . LEU A 1 99 ? -11.558 -1.348 5.825 1.00 97.19 99 LEU A N 1
ATOM 766 C CA . LEU A 1 99 ? -11.089 -0.776 7.082 1.00 97.19 99 LEU A CA 1
ATOM 767 C C . LEU A 1 99 ? -12.264 -0.364 7.968 1.00 97.19 99 LEU A C 1
ATOM 769 O O . LEU A 1 99 ? -12.252 -0.673 9.155 1.00 97.19 99 LEU A O 1
ATOM 773 N N . GLY A 1 100 ? -13.299 0.263 7.397 1.00 96.94 100 GLY A N 1
ATOM 774 C CA . GLY A 1 100 ? -14.506 0.656 8.126 1.00 96.94 100 GLY A CA 1
ATOM 775 C C . GLY A 1 100 ? -15.193 -0.519 8.824 1.00 96.94 100 GLY A C 1
ATOM 776 O O . GLY A 1 100 ? -15.621 -0.378 9.968 1.00 96.94 100 GLY A O 1
ATOM 777 N N . LYS A 1 101 ? -15.220 -1.696 8.183 1.00 96.62 101 LYS A N 1
ATOM 778 C CA . LYS A 1 101 ? -15.684 -2.942 8.813 1.00 96.62 101 LYS A CA 1
ATOM 779 C C . LYS A 1 101 ? -14.697 -3.473 9.847 1.00 96.6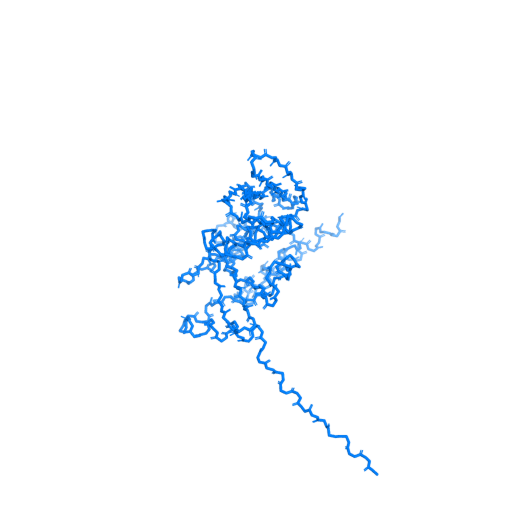2 101 LYS A C 1
ATOM 781 O O . LYS A 1 101 ? -15.103 -3.876 10.931 1.00 96.62 101 LYS A O 1
ATOM 786 N N . ALA A 1 102 ? -13.407 -3.470 9.522 1.00 96.00 102 ALA A N 1
ATOM 787 C CA . ALA A 1 102 ? -12.363 -4.028 10.375 1.00 96.00 102 ALA A CA 1
ATOM 788 C C . ALA A 1 102 ? -12.226 -3.296 11.719 1.00 96.00 102 ALA A C 1
ATOM 790 O O . ALA A 1 102 ? -11.828 -3.908 12.708 1.00 96.00 102 ALA A O 1
ATOM 791 N N . VAL A 1 103 ? -12.557 -2.002 11.747 1.00 96.06 103 VAL A N 1
ATOM 792 C CA . VAL A 1 103 ? -12.491 -1.135 12.934 1.00 96.06 103 VAL A CA 1
ATOM 793 C C . VAL A 1 103 ? -13.874 -0.741 13.454 1.00 96.06 103 VAL A C 1
ATOM 795 O O . VAL A 1 103 ? -14.020 0.242 14.183 1.00 96.06 103 VAL A O 1
ATOM 798 N N . GLN A 1 104 ? -14.908 -1.494 13.085 1.00 93.19 104 GLN A N 1
ATOM 799 C CA . GLN A 1 104 ? -16.232 -1.313 13.653 1.00 93.19 104 GLN A CA 1
ATOM 800 C C . GLN A 1 104 ? -16.189 -1.778 15.113 1.00 93.19 104 GLN A C 1
ATOM 802 O O . GLN A 1 104 ? -15.951 -2.953 15.375 1.00 93.19 104 GLN A O 1
ATOM 807 N N . ASN A 1 105 ? -16.425 -0.863 16.059 1.00 95.00 105 ASN A N 1
ATOM 808 C CA . ASN A 1 105 ? -16.505 -1.160 17.493 1.00 95.00 105 ASN A CA 1
ATOM 809 C C . ASN A 1 105 ? -15.151 -1.494 18.165 1.00 95.00 105 ASN A C 1
ATOM 811 O O . ASN A 1 105 ? -15.047 -2.459 18.920 1.00 95.00 105 ASN A O 1
ATOM 815 N N . ILE A 1 106 ? -14.112 -0.683 17.930 1.00 96.81 106 ILE A N 1
ATOM 816 C CA . ILE A 1 106 ? -12.794 -0.840 18.577 1.00 96.81 106 ILE A CA 1
ATOM 817 C C . ILE A 1 106 ? -12.610 0.094 19.788 1.00 96.81 106 ILE A C 1
ATOM 819 O O . ILE A 1 106 ? -13.176 1.189 19.813 1.00 96.81 106 ILE A O 1
ATOM 823 N N . PRO A 1 107 ? -11.798 -0.286 20.795 1.00 97.44 107 PRO A N 1
ATOM 824 C CA . PRO A 1 107 ? -11.494 0.587 21.928 1.00 97.44 107 PRO A CA 1
ATOM 825 C C . PRO A 1 107 ? -10.630 1.785 21.510 1.00 97.44 107 PRO A C 1
ATOM 827 O O . PRO A 1 107 ? -9.843 1.706 20.562 1.00 97.44 107 PRO A O 1
ATOM 830 N N . SER A 1 108 ? -10.700 2.881 22.278 1.00 96.56 108 SER A N 1
ATOM 831 C CA . SER A 1 108 ? -9.952 4.118 21.979 1.00 96.56 108 SER A CA 1
ATOM 832 C C . SER A 1 108 ? -8.432 3.910 21.882 1.00 96.56 108 SER A C 1
ATOM 834 O O . SER A 1 108 ? -7.764 4.661 21.173 1.00 96.56 108 SER A O 1
ATOM 836 N N . SER A 1 109 ? -7.874 2.913 22.576 1.00 96.69 109 SER A N 1
ATOM 837 C CA . SER A 1 109 ? -6.441 2.587 22.545 1.00 96.69 109 SER A CA 1
ATOM 838 C C . SER A 1 109 ? -5.965 2.043 21.193 1.00 96.69 109 SER A C 1
ATOM 840 O O . SER A 1 109 ? -4.777 2.111 20.893 1.00 96.69 109 SER A O 1
ATOM 842 N N . ARG A 1 110 ? -6.876 1.537 20.347 1.00 97.56 110 ARG A N 1
ATOM 843 C CA . ARG A 1 110 ? -6.550 0.989 19.019 1.00 97.56 110 ARG A CA 1
ATOM 844 C C . ARG A 1 110 ? -6.701 1.996 17.876 1.00 97.56 110 ARG A C 1
ATOM 846 O O . ARG A 1 110 ? -6.295 1.688 16.759 1.00 97.56 110 ARG A O 1
ATOM 853 N N . LEU A 1 111 ? -7.215 3.203 18.126 1.00 97.81 111 LEU A N 1
ATOM 854 C CA . LEU A 1 111 ? -7.368 4.235 17.087 1.00 97.81 111 LEU A CA 1
ATOM 855 C C . LEU A 1 111 ? -6.033 4.652 16.434 1.00 97.81 111 LEU A C 1
ATOM 857 O O . LEU A 1 111 ? -5.974 4.719 15.201 1.00 97.81 111 LEU A O 1
ATOM 861 N N . PRO A 1 112 ? -4.931 4.853 17.191 1.00 98.25 112 PRO A N 1
ATOM 862 C CA .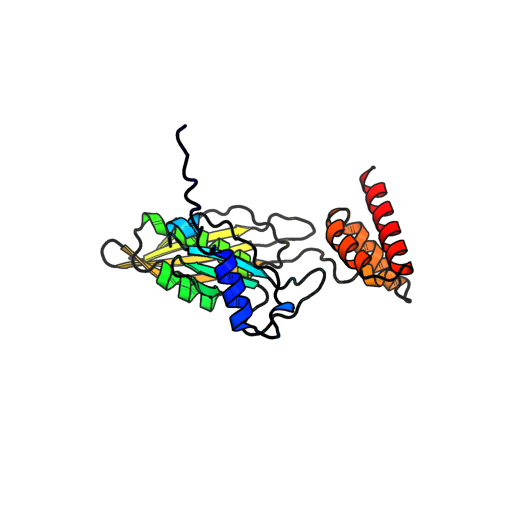 PRO A 1 112 ? -3.631 5.140 16.581 1.00 98.25 112 PRO A CA 1
ATOM 863 C C . PRO A 1 112 ? -3.120 3.979 15.717 1.00 98.25 112 PRO A C 1
ATOM 865 O O . PRO A 1 112 ? -2.541 4.201 14.657 1.00 98.25 112 PRO A O 1
ATOM 868 N N . VAL A 1 113 ? -3.372 2.736 16.141 1.00 98.19 113 VAL A N 1
ATOM 869 C CA . VAL A 1 113 ? -2.970 1.516 15.420 1.00 98.19 113 VAL A CA 1
ATOM 870 C C . VAL A 1 113 ? -3.725 1.396 14.095 1.00 98.19 113 VAL A C 1
ATOM 872 O O . VAL A 1 113 ? -3.112 1.162 13.058 1.00 98.19 113 VAL A O 1
ATOM 875 N N . ALA A 1 114 ? -5.039 1.642 14.105 1.00 98.12 114 ALA A N 1
ATOM 876 C CA . ALA A 1 114 ? -5.850 1.690 12.891 1.00 98.12 114 ALA A CA 1
ATOM 877 C C . ALA A 1 114 ? -5.360 2.772 11.913 1.00 98.12 114 ALA A C 1
ATOM 879 O O . ALA A 1 114 ? -5.310 2.539 10.708 1.00 98.12 114 ALA A O 1
ATOM 880 N N . THR A 1 115 ? -4.949 3.932 12.432 1.00 98.44 115 THR A N 1
ATOM 881 C CA . THR A 1 115 ? -4.407 5.040 11.625 1.00 98.44 115 THR A CA 1
ATOM 882 C C . THR A 1 115 ? -3.081 4.659 10.956 1.00 98.44 115 THR A C 1
ATOM 884 O O . THR A 1 115 ? -2.892 4.925 9.771 1.00 98.44 115 THR A O 1
ATOM 887 N N . LYS A 1 116 ? -2.177 3.985 11.677 1.00 98.31 116 LYS A N 1
ATOM 888 C CA . LYS A 1 116 ? -0.913 3.470 11.120 1.00 98.31 116 LYS A CA 1
ATOM 889 C C . LYS A 1 116 ? -1.140 2.401 10.051 1.00 98.31 116 LYS A C 1
ATOM 891 O O . LYS A 1 116 ? -0.555 2.500 8.977 1.00 98.31 116 LYS A O 1
ATOM 896 N N . LEU A 1 117 ? -2.033 1.441 10.310 1.00 98.25 117 LEU A N 1
ATOM 897 C CA . LEU A 1 117 ? -2.414 0.416 9.330 1.00 98.25 117 LEU A CA 1
ATOM 898 C C . LEU A 1 117 ? -2.934 1.054 8.038 1.00 98.25 117 LEU A C 1
ATOM 900 O O . LEU A 1 117 ? -2.536 0.677 6.939 1.00 98.25 117 LEU A O 1
ATOM 904 N N . ALA A 1 118 ? -3.801 2.054 8.183 1.00 98.19 118 ALA A N 1
ATOM 905 C CA . ALA A 1 118 ? -4.368 2.777 7.062 1.00 98.19 118 ALA A CA 1
ATOM 906 C C . ALA A 1 118 ? -3.310 3.529 6.241 1.00 98.19 118 ALA A C 1
ATOM 908 O O . ALA A 1 118 ? -3.366 3.503 5.010 1.00 98.19 118 ALA A O 1
ATOM 909 N N . LEU A 1 119 ? -2.335 4.167 6.901 1.00 98.19 119 LEU A N 1
ATOM 910 C CA . LEU A 1 119 ? -1.211 4.803 6.214 1.00 98.19 119 LEU A CA 1
ATOM 911 C C . LEU A 1 119 ? -0.393 3.766 5.439 1.00 98.19 119 LEU A C 1
ATOM 913 O O . LEU A 1 119 ? -0.126 3.983 4.260 1.00 98.19 119 LEU A O 1
ATOM 917 N N . GLN A 1 120 ? -0.033 2.649 6.074 1.00 97.44 120 GLN A N 1
ATOM 918 C CA . GLN A 1 120 ? 0.771 1.607 5.439 1.00 97.44 120 GLN A CA 1
ATOM 919 C C . GLN A 1 120 ? 0.069 1.043 4.199 1.00 97.44 120 GLN A C 1
ATOM 921 O O . GLN A 1 120 ? 0.662 0.973 3.128 1.00 97.44 120 GLN A O 1
ATOM 926 N N . PHE A 1 121 ? -1.221 0.713 4.300 1.00 97.81 121 PHE A N 1
ATOM 927 C CA . PHE A 1 121 ? -1.990 0.255 3.141 1.00 97.81 121 PHE A CA 1
ATOM 928 C C . PHE A 1 121 ? -2.111 1.334 2.062 1.00 97.81 121 PHE A C 1
ATOM 930 O O . PHE A 1 121 ? -2.003 1.030 0.878 1.00 97.81 121 PHE A O 1
ATOM 937 N N . THR A 1 122 ? -2.273 2.602 2.444 1.00 97.44 122 THR A N 1
ATOM 938 C CA . THR A 1 122 ? -2.290 3.701 1.471 1.00 97.44 122 THR A CA 1
ATOM 939 C C . THR A 1 122 ? -0.956 3.788 0.729 1.00 97.44 122 THR A C 1
ATOM 941 O O . THR A 1 122 ? -0.974 3.867 -0.494 1.00 97.44 122 THR A O 1
ATOM 944 N N . GLN A 1 123 ? 0.182 3.714 1.432 1.00 96.75 123 GLN A N 1
ATOM 945 C CA . GLN A 1 123 ? 1.525 3.709 0.835 1.00 96.75 123 GLN A CA 1
ATOM 946 C C . GLN A 1 123 ? 1.693 2.568 -0.168 1.00 96.75 123 GLN A C 1
ATOM 948 O O . GLN A 1 123 ? 2.154 2.802 -1.282 1.00 96.75 123 GLN A O 1
ATOM 953 N N . GLU A 1 124 ? 1.262 1.362 0.196 1.00 96.06 124 GLU A N 1
ATOM 954 C CA . GLU A 1 124 ? 1.291 0.189 -0.679 1.00 96.06 124 GLU A CA 1
ATOM 955 C C . GLU A 1 124 ? 0.435 0.364 -1.940 1.00 96.06 124 GLU A C 1
ATOM 957 O O . GLU A 1 124 ? 0.829 -0.078 -3.016 1.00 96.06 124 GLU A O 1
ATOM 962 N N . LEU A 1 125 ? -0.712 1.039 -1.833 1.00 95.81 125 LEU A N 1
ATOM 963 C CA . LEU A 1 125 ? -1.615 1.263 -2.962 1.00 95.81 125 LEU A CA 1
ATOM 964 C C . LEU A 1 125 ? -1.153 2.381 -3.907 1.00 95.81 125 LEU A C 1
ATOM 966 O O . LEU A 1 125 ? -1.503 2.346 -5.087 1.00 95.81 125 LEU A O 1
ATOM 970 N N . VAL A 1 126 ? -0.380 3.361 -3.429 1.00 94.44 126 VAL A N 1
ATOM 971 C CA . VAL A 1 126 ? 0.041 4.523 -4.242 1.00 94.44 126 VAL A CA 1
ATOM 972 C C . VAL A 1 126 ? 1.507 4.491 -4.683 1.00 94.44 126 VAL A C 1
ATOM 974 O O . VAL A 1 126 ? 1.888 5.273 -5.551 1.00 94.44 126 VAL A O 1
ATOM 977 N N . THR A 1 127 ? 2.339 3.624 -4.101 1.00 91.25 127 THR A N 1
ATOM 978 C CA . THR A 1 127 ? 3.760 3.513 -4.464 1.00 91.25 127 THR A CA 1
ATOM 979 C C . THR A 1 127 ? 3.957 2.847 -5.827 1.00 91.25 127 THR A C 1
ATOM 981 O O . THR A 1 127 ? 3.161 2.020 -6.258 1.00 91.25 127 THR A O 1
ATOM 984 N N . ASP A 1 128 ? 5.057 3.159 -6.503 1.00 87.12 128 ASP A N 1
ATOM 985 C CA . ASP A 1 128 ? 5.544 2.423 -7.676 1.00 87.12 128 ASP A CA 1
ATOM 986 C C . ASP A 1 128 ? 6.484 1.261 -7.293 1.00 87.12 128 ASP A C 1
ATOM 988 O O . ASP A 1 128 ? 7.030 0.586 -8.165 1.00 87.12 128 ASP A O 1
ATOM 992 N N . GLY A 1 129 ? 6.679 1.036 -5.988 1.00 85.12 129 GLY A N 1
ATOM 993 C CA . GLY A 1 129 ? 7.600 0.048 -5.430 1.00 85.12 129 GLY A CA 1
ATOM 994 C C . GLY A 1 129 ? 9.007 0.582 -5.148 1.00 85.12 129 GLY A C 1
ATOM 995 O O . GLY A 1 129 ? 9.794 -0.140 -4.540 1.00 85.12 129 GLY A O 1
ATOM 996 N N . MET A 1 130 ? 9.317 1.825 -5.535 1.00 84.81 130 MET A N 1
ATOM 997 C CA . MET A 1 130 ? 10.646 2.434 -5.384 1.00 84.81 130 MET A CA 1
ATOM 998 C C . MET A 1 130 ? 10.715 3.451 -4.242 1.00 84.81 130 MET A C 1
ATOM 1000 O O . MET A 1 130 ? 11.783 3.636 -3.656 1.00 84.81 130 MET A O 1
ATOM 1004 N N . PHE A 1 131 ? 9.587 4.071 -3.881 1.00 90.50 131 PHE A N 1
ATOM 1005 C CA . PHE A 1 131 ? 9.546 5.017 -2.768 1.00 90.50 131 PHE A CA 1
ATOM 1006 C C . PHE A 1 131 ? 9.893 4.348 -1.435 1.00 90.50 131 PHE A C 1
ATOM 1008 O O . PHE A 1 131 ? 9.275 3.362 -1.029 1.00 90.50 131 PHE A O 1
ATOM 1015 N N . ALA A 1 132 ? 10.834 4.954 -0.714 1.00 92.44 132 ALA A N 1
ATOM 1016 C CA . ALA A 1 132 ? 11.077 4.678 0.693 1.00 92.44 132 ALA A CA 1
ATOM 1017 C C . ALA A 1 132 ? 10.405 5.761 1.540 1.00 92.44 132 ALA A C 1
ATOM 1019 O O . ALA A 1 132 ? 10.556 6.948 1.264 1.00 92.44 132 ALA A O 1
ATOM 1020 N N . PHE A 1 133 ? 9.689 5.363 2.587 1.00 95.75 133 PHE A N 1
ATOM 1021 C CA . PHE A 1 133 ? 8.970 6.283 3.463 1.00 95.75 133 PHE A CA 1
ATOM 1022 C C . PHE A 1 133 ? 9.638 6.374 4.833 1.00 95.75 133 PHE A C 1
ATOM 1024 O O . PHE A 1 133 ? 10.096 5.371 5.381 1.00 95.75 133 PHE A O 1
ATOM 1031 N N . SER A 1 134 ? 9.681 7.579 5.393 1.00 95.25 134 SER A N 1
ATOM 1032 C CA . SER A 1 134 ? 10.133 7.814 6.763 1.00 95.25 134 SER A CA 1
ATOM 1033 C C . SER A 1 134 ? 8.954 7.733 7.738 1.00 95.25 134 SER A C 1
ATOM 1035 O O . SER A 1 134 ? 7.825 8.071 7.361 1.00 95.25 134 SER A O 1
ATOM 1037 N N . PRO A 1 135 ? 9.180 7.335 9.003 1.00 93.69 135 PRO A N 1
ATOM 1038 C CA . PRO A 1 135 ? 8.144 7.381 10.026 1.00 93.69 135 PRO A CA 1
ATOM 1039 C C . PRO A 1 135 ? 7.514 8.773 10.136 1.00 93.69 135 PRO A C 1
ATOM 1041 O O . PRO A 1 135 ? 8.193 9.791 10.014 1.00 93.69 135 PRO A O 1
ATOM 1044 N N . GLY A 1 136 ? 6.202 8.793 10.349 1.00 94.25 136 GLY A N 1
ATOM 1045 C CA . GLY A 1 136 ? 5.429 10.003 10.595 1.00 94.25 136 GLY A CA 1
ATOM 1046 C C . GLY A 1 136 ? 4.953 10.094 12.039 1.00 94.25 136 GLY A C 1
ATOM 1047 O O . GLY A 1 136 ? 4.934 9.096 12.762 1.00 94.25 136 GLY A O 1
ATOM 1048 N N . GLU A 1 137 ? 4.485 11.275 12.428 1.00 95.12 137 GLU A N 1
ATOM 1049 C CA . GLU A 1 137 ? 3.847 11.499 13.725 1.00 95.12 137 GLU A CA 1
ATOM 1050 C C . GLU A 1 137 ? 2.328 11.586 13.589 1.00 95.12 137 GLU A C 1
ATOM 1052 O O . GLU A 1 137 ? 1.791 12.183 12.651 1.00 95.12 137 GLU A O 1
ATOM 1057 N N . ILE A 1 138 ? 1.627 10.981 14.548 1.00 97.81 138 ILE A N 1
ATOM 1058 C CA . ILE A 1 138 ? 0.169 11.031 14.615 1.00 97.81 138 ILE A CA 1
ATOM 1059 C C . ILE A 1 138 ? -0.239 12.320 15.320 1.00 97.81 138 ILE A C 1
ATOM 1061 O O . ILE A 1 138 ? 0.063 12.518 16.495 1.00 97.81 138 ILE A O 1
ATOM 1065 N N . LYS A 1 139 ? -1.002 13.157 14.622 1.00 98.06 139 LYS A N 1
ATOM 1066 C CA . LYS A 1 139 ? -1.670 14.330 15.184 1.00 98.06 139 LYS A CA 1
ATOM 1067 C C . LYS A 1 139 ? -3.107 13.973 15.532 1.00 98.06 139 LYS A C 1
ATOM 1069 O O . LYS A 1 139 ? -3.815 13.393 14.710 1.00 98.06 139 LYS A O 1
ATOM 1074 N N . VAL A 1 140 ? -3.544 14.340 16.734 1.00 98.00 140 VAL A N 1
ATOM 1075 C CA . VAL A 1 140 ? -4.907 14.084 17.215 1.00 98.00 140 VAL A CA 1
ATOM 1076 C C . VAL A 1 140 ? -5.616 15.410 17.446 1.00 98.00 140 VAL A C 1
ATOM 1078 O O . VAL A 1 140 ? -5.089 16.282 18.131 1.00 98.00 140 VAL A O 1
ATOM 1081 N N . LYS A 1 141 ? -6.819 15.560 16.889 1.00 97.88 141 LYS A N 1
ATOM 1082 C CA . LYS A 1 141 ? -7.680 16.731 17.079 1.00 97.88 141 LYS A CA 1
ATOM 1083 C C . LYS A 1 141 ? -9.072 16.283 17.525 1.00 97.88 141 LYS A C 1
ATOM 1085 O O . LYS A 1 141 ? -9.645 15.366 16.939 1.00 97.88 141 LYS A O 1
ATOM 1090 N N . ALA A 1 142 ? -9.612 16.919 18.560 1.00 96.44 142 ALA A N 1
ATOM 1091 C CA . ALA A 1 142 ? -11.002 16.722 18.963 1.00 96.44 142 ALA A CA 1
ATOM 1092 C C . ALA A 1 142 ? -11.946 17.462 17.998 1.00 96.44 142 ALA A C 1
ATOM 1094 O O . ALA A 1 142 ? -11.682 18.604 17.625 1.00 96.44 142 ALA A O 1
ATOM 1095 N N . GLU A 1 143 ? -13.042 16.813 17.605 1.00 94.94 143 GLU A N 1
ATOM 1096 C CA . GLU A 1 143 ? -14.080 17.369 16.726 1.00 94.94 143 GLU A CA 1
ATOM 1097 C C . GLU A 1 143 ? -15.457 17.092 17.345 1.00 94.94 143 GLU A C 1
ATOM 1099 O O . GLU A 1 143 ? -16.161 16.154 16.969 1.00 94.94 143 GLU A O 1
ATOM 1104 N N . GLY A 1 144 ? -15.814 17.870 18.372 1.00 94.50 144 GLY A N 1
ATOM 1105 C CA . GLY A 1 144 ? -16.998 17.605 19.193 1.00 94.50 144 GLY A CA 1
ATOM 1106 C C . GLY A 1 144 ? -16.854 16.285 19.955 1.00 94.50 144 GLY A C 1
ATOM 1107 O O . GLY A 1 144 ? -15.892 16.096 20.696 1.00 94.50 144 GLY A O 1
ATOM 1108 N N . ASN A 1 145 ? -17.785 15.349 19.747 1.00 94.88 145 ASN A N 1
ATOM 1109 C CA . ASN A 1 145 ? -17.686 13.992 20.296 1.00 94.88 145 ASN A CA 1
ATOM 1110 C C . ASN A 1 145 ? -16.780 13.060 19.467 1.00 94.88 145 ASN A C 1
ATOM 1112 O O . ASN A 1 145 ? -16.547 11.923 19.875 1.00 94.88 145 ASN A O 1
ATOM 1116 N N . LYS A 1 146 ? -16.270 13.516 18.317 1.00 97.69 146 LYS A N 1
ATOM 1117 C CA . LYS A 1 146 ? -15.411 12.744 17.414 1.00 97.69 146 LYS A CA 1
ATOM 1118 C C . LYS A 1 146 ? -13.937 13.037 17.666 1.00 97.69 146 LYS A C 1
ATOM 1120 O O . LYS A 1 146 ? -13.564 14.044 18.271 1.00 97.69 146 LYS A O 1
ATOM 1125 N N . LYS A 1 147 ? -13.076 12.153 17.166 1.00 97.94 147 LYS A N 1
ATOM 1126 C CA . LYS A 1 147 ? -11.620 12.343 17.174 1.00 97.94 147 LYS A CA 1
ATOM 1127 C C . LYS A 1 147 ? -11.072 12.171 15.770 1.00 97.94 147 LYS A C 1
ATOM 1129 O O . LYS A 1 147 ? -11.278 11.122 15.160 1.00 97.94 147 LYS A O 1
ATOM 1134 N N . ARG A 1 148 ? -10.338 13.172 15.293 1.00 98.44 148 ARG A N 1
ATOM 1135 C CA . ARG A 1 148 ? -9.562 13.107 14.057 1.00 98.44 148 ARG A CA 1
ATOM 1136 C C . ARG A 1 148 ? -8.129 12.705 14.367 1.00 98.44 148 ARG A C 1
ATOM 1138 O O . ARG A 1 148 ? -7.477 13.326 15.204 1.00 98.44 148 ARG A O 1
ATOM 1145 N N . PHE A 1 149 ? -7.643 11.702 13.654 1.00 98.50 149 PHE A N 1
ATOM 1146 C CA . PHE A 1 149 ? -6.257 11.263 13.649 1.00 98.50 149 PHE A CA 1
ATOM 1147 C C . PHE A 1 149 ? -5.682 11.529 12.266 1.00 98.50 149 PHE A C 1
ATOM 1149 O O . PHE A 1 149 ? -6.187 10.995 11.283 1.00 98.50 149 PHE A O 1
ATOM 1156 N N . THR A 1 150 ? -4.630 12.334 12.188 1.00 98.44 150 THR A N 1
ATOM 1157 C CA . THR A 1 150 ? -3.913 12.605 10.941 1.00 98.44 150 THR A CA 1
ATOM 1158 C C . THR A 1 150 ? -2.490 12.094 11.070 1.00 98.44 150 THR A C 1
ATOM 1160 O O . THR A 1 150 ? -1.803 12.414 12.037 1.00 98.44 150 THR A O 1
ATOM 1163 N N . LEU A 1 151 ? -2.043 11.307 10.099 1.00 98.50 151 LEU A N 1
ATOM 1164 C CA . LEU A 1 151 ? -0.695 10.759 10.058 1.00 98.50 151 LEU A CA 1
ATOM 1165 C C . LEU A 1 151 ? -0.114 10.979 8.666 1.00 98.50 151 LEU A C 1
ATOM 1167 O O . LEU A 1 151 ? -0.624 10.434 7.688 1.00 98.50 151 LEU A O 1
ATOM 1171 N N . ARG A 1 152 ? 0.963 11.765 8.601 1.00 98.25 152 ARG A N 1
ATOM 1172 C CA . ARG A 1 152 ? 1.723 12.039 7.378 1.00 98.25 152 ARG A CA 1
ATOM 1173 C C . ARG A 1 152 ? 3.081 11.368 7.454 1.00 98.25 152 ARG A C 1
ATOM 1175 O O . ARG A 1 152 ? 3.808 11.573 8.419 1.00 98.25 152 ARG A O 1
ATOM 1182 N N . SER A 1 153 ? 3.435 10.635 6.411 1.00 98.19 153 SER A N 1
ATOM 1183 C CA . SER A 1 153 ? 4.740 10.014 6.238 1.00 98.19 153 SER A CA 1
ATOM 1184 C C . SER A 1 153 ? 5.428 10.595 4.997 1.00 98.19 153 SER A C 1
ATOM 1186 O O . SER A 1 153 ? 4.913 10.446 3.883 1.00 98.19 153 SER A O 1
ATOM 1188 N N . PRO A 1 154 ? 6.552 11.313 5.169 1.00 97.81 154 PRO A N 1
ATOM 1189 C CA . PRO A 1 154 ? 7.307 11.856 4.051 1.00 97.81 154 PRO A CA 1
ATOM 1190 C C . PRO A 1 154 ? 8.119 10.763 3.350 1.00 97.81 154 PRO A C 1
ATOM 1192 O O . PRO A 1 154 ? 8.533 9.774 3.959 1.00 97.81 154 PRO A O 1
ATOM 1195 N N . VAL A 1 155 ? 8.381 10.964 2.063 1.00 96.38 155 VAL A N 1
ATOM 1196 C CA . VAL A 1 155 ? 9.332 10.158 1.295 1.00 96.38 155 VAL A CA 1
ATOM 1197 C C . VAL A 1 155 ? 10.746 10.462 1.789 1.00 96.38 155 VAL A C 1
ATOM 1199 O O . VAL A 1 155 ? 11.116 11.626 1.938 1.00 96.38 155 VAL A O 1
ATOM 1202 N N . LYS A 1 156 ? 11.549 9.423 2.029 1.00 93.00 156 LYS A N 1
ATOM 1203 C CA . LYS A 1 156 ? 12.989 9.542 2.261 1.00 93.00 156 LYS A CA 1
ATOM 1204 C C . LYS A 1 156 ? 13.662 9.851 0.919 1.00 93.00 156 LYS A C 1
ATOM 1206 O O . LYS A 1 156 ? 13.644 8.975 0.051 1.00 93.00 156 LYS A O 1
ATOM 1211 N N . PRO A 1 157 ? 14.261 11.041 0.731 1.00 85.81 157 PRO A N 1
ATOM 1212 C CA . PRO A 1 157 ? 14.778 11.423 -0.575 1.00 85.81 157 PRO A CA 1
ATOM 1213 C C . PRO A 1 157 ? 15.860 10.465 -1.070 1.00 85.81 157 PRO A C 1
ATOM 1215 O O . PRO A 1 157 ? 16.842 10.205 -0.370 1.00 85.81 157 PRO A O 1
ATOM 1218 N N . LYS A 1 158 ? 15.673 9.928 -2.278 1.00 80.62 158 LYS A N 1
ATOM 1219 C CA . LYS A 1 158 ? 16.635 9.045 -2.946 1.00 80.62 158 LYS A CA 1
ATOM 1220 C C . LYS A 1 158 ? 16.431 9.101 -4.456 1.00 80.62 158 LYS A C 1
ATOM 1222 O O . LYS A 1 158 ? 15.324 8.900 -4.931 1.00 80.62 158 LYS A O 1
ATOM 1227 N N . GLY A 1 159 ? 17.491 9.372 -5.219 1.00 72.81 159 GLY A N 1
ATOM 1228 C CA . GLY A 1 159 ? 17.429 9.342 -6.690 1.00 72.81 159 GLY A CA 1
ATOM 1229 C C . GLY A 1 159 ? 16.408 10.305 -7.317 1.00 72.81 159 GLY A C 1
ATOM 1230 O O . GLY A 1 159 ? 15.903 10.022 -8.398 1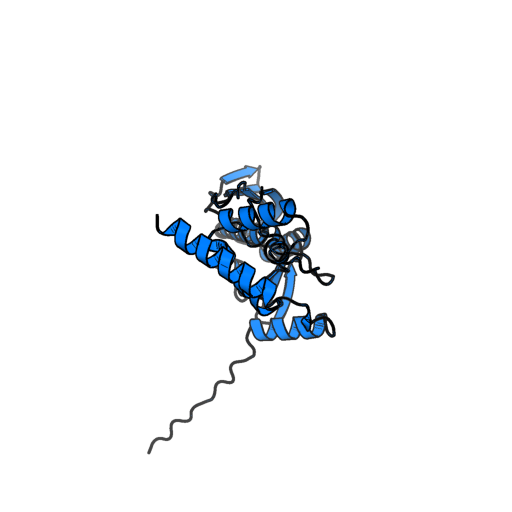.00 72.81 159 GLY A O 1
ATOM 1231 N N . GLY A 1 160 ? 16.079 11.410 -6.637 1.00 80.38 160 GLY A N 1
ATOM 1232 C CA . GLY A 1 160 ? 15.045 12.369 -7.051 1.00 80.38 160 GLY A CA 1
ATOM 1233 C C . GLY A 1 160 ? 13.654 12.119 -6.454 1.00 80.38 160 GLY A C 1
ATOM 1234 O O . GLY A 1 160 ? 12.772 12.956 -6.625 1.00 80.38 160 GLY A O 1
ATOM 1235 N N . ASP A 1 161 ? 13.457 11.017 -5.721 1.00 87.62 161 ASP A N 1
ATOM 1236 C CA . ASP A 1 161 ? 12.196 10.747 -5.026 1.00 87.62 161 ASP A CA 1
ATOM 1237 C C . ASP A 1 161 ? 11.918 11.809 -3.968 1.00 87.62 161 ASP A C 1
ATOM 1239 O O . ASP A 1 161 ? 12.771 12.109 -3.130 1.00 87.62 161 ASP A O 1
ATOM 1243 N N . SER A 1 162 ? 10.707 12.357 -3.975 1.00 94.50 162 SER A N 1
ATOM 1244 C CA . SER A 1 162 ? 10.262 13.303 -2.956 1.00 94.50 162 SER A CA 1
ATOM 1245 C C . SER A 1 162 ? 8.750 13.259 -2.765 1.00 94.50 162 SER A C 1
ATOM 1247 O O . SER A 1 162 ? 8.020 12.613 -3.523 1.00 94.50 162 SER A O 1
ATOM 1249 N N . GLY A 1 163 ? 8.285 13.939 -1.715 1.00 96.88 163 GLY A N 1
ATOM 1250 C CA . GLY A 1 163 ? 6.867 14.074 -1.417 1.00 96.88 163 GLY A CA 1
ATOM 1251 C C . GLY A 1 163 ? 6.435 13.395 -0.118 1.00 96.88 163 GLY A C 1
ATOM 1252 O O . GLY A 1 163 ? 7.222 13.267 0.821 1.00 96.88 163 GLY A O 1
ATOM 1253 N N . TRP A 1 164 ? 5.163 13.013 -0.028 1.00 97.75 164 TRP A N 1
ATOM 1254 C CA . TRP A 1 164 ? 4.540 12.469 1.178 1.00 97.75 164 TRP A CA 1
ATOM 1255 C C . TRP A 1 164 ? 3.250 11.695 0.878 1.00 97.75 164 TRP A C 1
ATOM 1257 O O . TRP A 1 164 ? 2.587 11.911 -0.137 1.00 97.75 164 TRP A O 1
ATOM 1267 N N . VAL A 1 165 ? 2.867 10.832 1.820 1.00 98.06 165 VAL A N 1
ATOM 1268 C CA . VAL A 1 165 ? 1.545 10.193 1.906 1.00 98.06 165 VAL A CA 1
ATOM 1269 C C . VAL A 1 165 ? 0.934 10.535 3.262 1.00 98.06 165 VAL A C 1
ATOM 1271 O O . VAL A 1 165 ? 1.626 10.544 4.277 1.00 98.06 165 VAL A O 1
ATOM 1274 N N . GLU A 1 166 ? -0.356 10.837 3.291 1.00 98.25 166 GLU A N 1
ATOM 1275 C CA . GLU A 1 166 ? -1.106 11.177 4.495 1.00 98.25 166 GLU A CA 1
ATOM 1276 C C . GLU A 1 166 ? -2.454 10.465 4.515 1.00 98.25 166 GLU A C 1
ATOM 1278 O O . GLU A 1 166 ? -3.122 10.318 3.489 1.00 98.25 166 GLU A O 1
ATOM 1283 N N . VAL A 1 167 ? -2.876 10.089 5.716 1.00 98.44 167 VAL A N 1
ATOM 1284 C CA . VAL A 1 167 ? -4.246 9.667 6.005 1.00 98.44 167 VAL A CA 1
ATOM 1285 C C . VAL A 1 167 ? -4.825 10.534 7.119 1.00 98.44 167 VAL A C 1
ATOM 1287 O O . VAL A 1 167 ? -4.116 10.904 8.058 1.00 98.44 167 VAL A O 1
ATOM 1290 N N . SER A 1 168 ? -6.117 10.840 7.027 1.00 98.12 168 SER A N 1
ATOM 1291 C CA . SER A 1 168 ? -6.895 11.479 8.086 1.00 98.12 168 SER A CA 1
ATOM 1292 C C . SER A 1 168 ? -8.151 10.656 8.351 1.00 98.12 168 SER A C 1
ATOM 1294 O O . SER A 1 168 ? -9.012 10.506 7.488 1.00 98.12 168 SER A O 1
ATOM 1296 N N . LEU A 1 169 ? -8.231 10.067 9.539 1.00 98.50 169 LEU A N 1
ATOM 1297 C CA . LEU A 1 169 ? -9.344 9.223 9.957 1.00 98.50 169 LEU A CA 1
ATOM 1298 C C . LEU A 1 169 ? -10.113 9.950 11.051 1.00 98.50 169 LEU A C 1
ATOM 1300 O O . LEU A 1 169 ? -9.529 10.351 12.059 1.00 98.50 169 LEU A O 1
ATOM 1304 N N . VAL A 1 170 ? -11.425 10.081 10.884 1.00 98.31 170 VAL A N 1
ATOM 1305 C CA . VAL A 1 170 ? -12.306 10.540 11.961 1.00 98.31 170 VAL A CA 1
ATOM 1306 C C . VAL A 1 170 ? -13.019 9.337 12.531 1.00 98.31 170 VAL A C 1
ATOM 1308 O O . VAL A 1 170 ? -13.643 8.574 11.796 1.00 98.31 170 VAL A O 1
ATOM 1311 N N . PHE A 1 171 ? -12.959 9.189 13.845 1.00 98.44 171 PHE A N 1
ATOM 1312 C CA . PHE A 1 171 ? -13.700 8.175 14.573 1.00 98.44 171 PHE A CA 1
ATOM 1313 C C . PHE A 1 171 ? -14.809 8.825 15.386 1.00 98.44 171 PHE A C 1
ATOM 1315 O O . PHE A 1 171 ? -14.613 9.888 15.978 1.00 98.44 171 PHE A O 1
ATOM 1322 N N . GLU A 1 172 ? -15.956 8.157 15.446 1.00 97.88 172 GLU A N 1
ATOM 1323 C CA . GLU A 1 172 ? -17.070 8.553 16.302 1.00 97.88 172 GLU A CA 1
ATOM 1324 C C . GLU A 1 172 ? -17.362 7.485 17.364 1.00 97.88 172 GLU A C 1
ATOM 1326 O O . GLU A 1 172 ? -17.161 6.289 17.104 1.00 97.88 172 GLU A O 1
ATOM 1331 N N . PRO A 1 173 ? -17.794 7.897 18.567 1.00 97.62 173 PRO A N 1
ATOM 1332 C CA . PRO A 1 173 ? -18.042 6.982 19.666 1.00 97.62 173 PRO A CA 1
ATOM 1333 C C . PRO A 1 173 ? -19.310 6.157 19.421 1.00 97.62 173 PRO A C 1
ATOM 1335 O O . PRO A 1 173 ? -20.308 6.642 18.890 1.00 97.62 173 PRO A O 1
ATOM 1338 N N . VAL A 1 174 ? -19.267 4.899 19.850 1.00 96.56 174 VAL A N 1
ATOM 1339 C CA . VAL A 1 174 ? -20.383 3.948 19.877 1.00 96.56 174 VAL A CA 1
ATOM 1340 C C . VAL A 1 174 ? -20.336 3.240 21.228 1.00 96.56 174 VAL A C 1
ATOM 1342 O O . VAL A 1 174 ? -19.565 2.299 21.434 1.00 96.56 174 VAL A O 1
ATOM 1345 N N . GLY A 1 175 ? -21.111 3.740 22.192 1.00 94.88 175 GLY A N 1
ATOM 1346 C CA . GLY A 1 175 ? -21.001 3.311 23.587 1.00 94.88 175 GLY A CA 1
ATOM 1347 C C . GLY A 1 175 ? -19.597 3.579 24.143 1.00 94.88 175 GLY A C 1
ATOM 1348 O O . GLY A 1 175 ? -19.115 4.707 24.102 1.00 94.88 175 GLY A O 1
ATOM 1349 N N . LYS A 1 176 ? -18.923 2.535 24.644 1.00 94.62 176 LYS A N 1
ATOM 1350 C CA . LYS A 1 176 ? -17.536 2.611 25.156 1.00 94.62 176 LYS A CA 1
ATOM 1351 C C . LYS A 1 176 ? -16.463 2.473 24.062 1.00 94.62 176 LYS A C 1
ATOM 1353 O O . LYS A 1 176 ? -15.273 2.606 24.344 1.00 94.62 176 LYS A O 1
ATOM 1358 N N . ASN A 1 177 ? -16.879 2.192 22.831 1.00 97.25 177 ASN A N 1
ATOM 1359 C CA . ASN A 1 177 ? -16.012 1.913 21.694 1.00 97.25 177 ASN A CA 1
ATOM 1360 C C . ASN A 1 177 ? -16.145 2.999 20.624 1.00 97.25 177 ASN A C 1
ATOM 1362 O O . ASN A 1 177 ? -16.802 4.017 20.819 1.00 97.25 177 ASN A O 1
ATOM 1366 N N . TRP A 1 178 ? -15.477 2.789 19.497 1.00 97.88 178 TRP A N 1
ATOM 1367 C CA . TRP A 1 178 ? -15.375 3.732 18.395 1.00 97.88 178 TRP A CA 1
ATOM 1368 C C . TRP A 1 178 ? -15.552 3.008 17.062 1.00 97.88 178 TRP A C 1
ATOM 1370 O O . TRP A 1 178 ? -15.239 1.822 16.934 1.00 97.88 178 TRP A O 1
ATOM 1380 N N . LYS A 1 179 ? -16.032 3.731 16.053 1.00 97.44 179 LYS A N 1
ATOM 1381 C CA . LYS A 1 179 ? -16.068 3.272 14.658 1.00 97.44 179 LYS A CA 1
ATOM 1382 C C . LYS A 1 179 ? -15.533 4.357 13.733 1.00 97.44 179 LYS A C 1
ATOM 1384 O O . LYS A 1 179 ? -15.535 5.537 14.087 1.00 97.44 179 LYS A O 1
ATOM 1389 N N . LEU A 1 180 ? -15.083 3.954 12.549 1.00 97.75 180 LEU A N 1
ATOM 1390 C CA . LEU A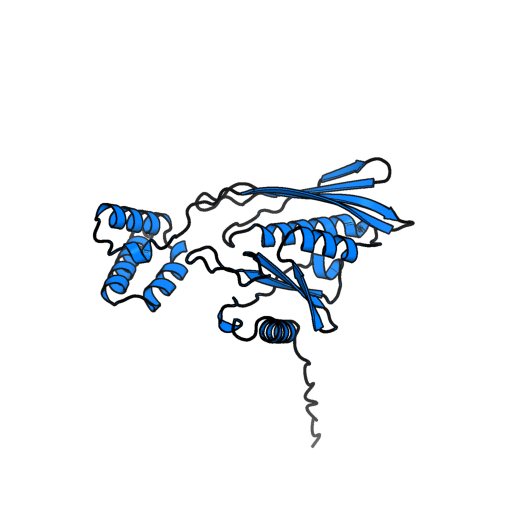 1 180 ? -14.648 4.882 11.509 1.00 97.75 180 LEU A CA 1
ATOM 1391 C C . LEU A 1 180 ? -15.854 5.664 10.970 1.00 97.75 180 LEU A C 1
ATOM 1393 O O . LEU A 1 180 ? -16.829 5.064 10.524 1.00 97.75 180 LEU A O 1
ATOM 1397 N N . TYR A 1 181 ? -15.771 6.990 11.016 1.00 96.62 181 TYR A N 1
ATOM 1398 C CA . TYR A 1 181 ? -16.769 7.914 10.480 1.00 96.62 181 TYR A CA 1
ATOM 1399 C C . TYR A 1 181 ? -16.348 8.427 9.099 1.00 96.62 181 TYR A C 1
ATOM 1401 O O . TYR A 1 181 ? -17.077 8.252 8.123 1.00 96.62 181 TYR A O 1
ATOM 1409 N N . THR A 1 182 ? -15.145 9.000 8.988 1.00 96.00 182 THR A N 1
ATOM 1410 C CA . THR A 1 182 ? -14.573 9.425 7.700 1.00 96.00 182 THR A CA 1
ATOM 1411 C C . THR A 1 182 ? -13.174 8.872 7.504 1.00 96.00 182 THR A C 1
ATOM 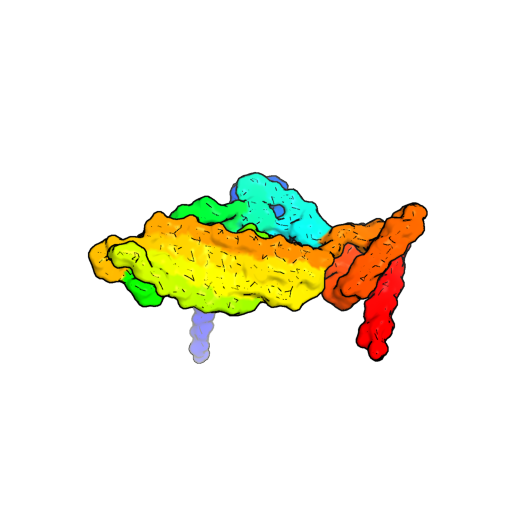1413 O O . THR A 1 182 ? -12.439 8.607 8.457 1.00 96.00 182 THR A O 1
ATOM 1416 N N . PHE A 1 183 ? -12.832 8.699 6.233 1.00 96.69 183 PHE A N 1
ATOM 1417 C CA . PHE A 1 183 ? -11.520 8.304 5.767 1.00 96.69 183 PHE A CA 1
ATOM 1418 C C . PHE A 1 183 ? -11.139 9.260 4.644 1.00 96.69 183 PHE A C 1
ATOM 1420 O O . PHE A 1 183 ? -11.719 9.191 3.560 1.00 96.69 183 PHE A O 1
ATOM 1427 N N . ASP A 1 184 ? -10.174 10.123 4.920 1.00 96.00 184 ASP A N 1
ATOM 1428 C CA . ASP A 1 184 ? -9.592 11.039 3.955 1.00 96.00 184 ASP A CA 1
ATOM 1429 C C . ASP A 1 184 ? -8.119 10.680 3.756 1.00 96.00 184 ASP A C 1
ATOM 1431 O O . ASP A 1 184 ? -7.452 10.129 4.639 1.00 96.00 184 ASP A O 1
ATOM 1435 N N . ARG A 1 185 ? -7.593 11.001 2.579 1.00 93.38 185 ARG A N 1
ATOM 1436 C CA . ARG A 1 185 ? -6.189 10.776 2.242 1.00 93.38 185 ARG A CA 1
ATOM 1437 C C . ARG A 1 185 ? -5.647 11.933 1.426 1.00 93.38 185 ARG A C 1
ATOM 1439 O O . ARG A 1 185 ? -6.372 12.555 0.655 1.00 93.38 185 ARG A O 1
ATOM 1446 N N . GLY A 1 186 ? -4.345 12.130 1.528 1.00 91.38 186 GLY A N 1
ATOM 1447 C CA . GLY A 1 186 ? -3.588 12.995 0.640 1.00 91.38 186 GLY A CA 1
ATOM 1448 C C . GLY A 1 186 ? -2.303 12.296 0.237 1.00 91.38 186 GLY A C 1
ATOM 1449 O O . GLY A 1 186 ? -1.757 11.490 0.985 1.00 91.38 186 GLY A O 1
ATOM 1450 N N . HIS A 1 187 ? -1.810 12.589 -0.953 1.00 92.81 187 HIS A N 1
ATOM 1451 C CA . HIS A 1 187 ? -0.435 12.270 -1.296 1.00 92.81 187 HIS A CA 1
ATOM 1452 C C . HIS A 1 187 ? 0.051 13.264 -2.337 1.00 92.81 187 HIS A C 1
ATOM 1454 O O . HIS A 1 187 ? -0.718 13.731 -3.175 1.00 92.81 187 HIS A O 1
ATOM 1460 N N . LEU A 1 188 ? 1.337 13.560 -2.270 1.00 95.25 188 LEU A N 1
ATOM 1461 C CA . LEU A 1 188 ? 2.077 14.244 -3.312 1.00 95.25 188 LEU A CA 1
ATOM 1462 C C . LEU A 1 188 ? 3.325 13.405 -3.489 1.00 95.25 188 LEU A C 1
ATOM 1464 O O . LEU A 1 188 ? 4.157 13.405 -2.595 1.00 95.25 188 LEU A O 1
ATOM 1468 N N . LEU A 1 189 ? 3.416 12.635 -4.566 1.00 94.44 189 LEU A N 1
ATOM 1469 C CA . LEU A 1 189 ? 4.575 11.794 -4.839 1.00 94.44 189 LEU A CA 1
ATOM 1470 C C . LEU A 1 189 ? 5.211 12.259 -6.134 1.00 94.44 189 LEU A C 1
ATOM 1472 O O . LEU A 1 189 ? 4.574 12.224 -7.186 1.00 94.44 189 LEU A O 1
ATOM 1476 N N . THR A 1 190 ? 6.469 12.663 -6.042 1.00 92.75 190 THR A N 1
ATOM 1477 C CA . THR A 1 190 ? 7.273 13.021 -7.203 1.00 92.75 190 THR A CA 1
ATOM 1478 C C . THR A 1 190 ? 8.293 11.909 -7.396 1.00 92.75 190 THR A C 1
ATOM 1480 O O . THR A 1 190 ? 9.207 11.786 -6.572 1.00 92.75 190 THR A O 1
ATOM 1483 N N . PRO A 1 191 ? 8.126 11.054 -8.420 1.00 87.00 191 PRO A N 1
ATOM 1484 C CA . PRO A 1 191 ? 9.105 10.023 -8.703 1.00 87.00 191 PRO A CA 1
ATOM 1485 C C . PRO A 1 191 ? 10.397 10.677 -9.186 1.00 87.00 191 PRO A C 1
ATOM 1487 O O . PRO A 1 191 ? 10.384 11.582 -10.020 1.00 87.00 191 PRO A O 1
ATOM 1490 N N . GLY A 1 192 ? 11.512 10.193 -8.663 1.00 81.81 192 GLY A N 1
ATOM 1491 C CA . GLY A 1 192 ? 12.830 10.442 -9.212 1.00 81.81 192 GLY A CA 1
ATOM 1492 C C . GLY A 1 192 ? 13.055 9.712 -10.533 1.00 81.81 192 GLY A C 1
ATOM 1493 O O . GLY A 1 192 ? 12.138 9.141 -11.129 1.00 81.81 192 GLY A O 1
ATOM 1494 N N . VAL A 1 193 ? 14.306 9.683 -10.986 1.00 75.06 193 VAL A N 1
ATOM 1495 C CA . VAL A 1 193 ? 14.667 9.007 -12.239 1.00 75.06 193 VAL A CA 1
ATOM 1496 C C . VAL A 1 193 ? 14.358 7.509 -12.119 1.00 75.06 193 VAL A C 1
ATOM 1498 O O . VAL A 1 193 ? 14.672 6.871 -11.110 1.00 75.06 193 VAL A O 1
ATOM 1501 N N . ARG A 1 194 ? 13.704 6.941 -13.139 1.00 74.75 194 ARG A N 1
ATOM 1502 C CA . ARG A 1 194 ? 13.377 5.511 -13.231 1.00 74.75 194 ARG A CA 1
ATOM 1503 C C . ARG A 1 194 ? 13.952 4.929 -14.522 1.00 74.75 194 ARG A C 1
ATOM 1505 O O . ARG A 1 194 ? 13.860 5.587 -15.561 1.00 74.75 194 ARG A O 1
ATOM 1512 N N . PRO A 1 195 ? 14.477 3.693 -14.502 1.00 63.94 195 PRO A N 1
ATOM 1513 C CA . PRO A 1 195 ? 14.808 3.002 -15.734 1.00 63.94 195 PRO A CA 1
ATOM 1514 C C . PRO A 1 195 ? 13.519 2.709 -16.518 1.00 63.94 195 PRO A C 1
ATOM 1516 O O . PRO A 1 195 ? 12.669 1.945 -16.065 1.00 63.94 195 PRO A O 1
ATOM 1519 N N . ILE A 1 196 ? 13.378 3.321 -17.688 1.00 63.75 196 ILE A N 1
ATOM 1520 C CA . ILE A 1 196 ? 12.396 3.034 -18.730 1.00 63.75 196 ILE A CA 1
ATOM 1521 C C . ILE A 1 196 ? 13.162 2.522 -19.942 1.00 63.75 196 ILE A C 1
ATOM 1523 O O . ILE A 1 196 ? 13.656 3.311 -20.743 1.00 63.75 196 ILE A O 1
ATOM 1527 N N . CYS A 1 197 ? 13.261 1.201 -20.089 1.00 68.75 197 CYS A N 1
ATOM 1528 C CA . CYS A 1 197 ? 13.808 0.559 -21.289 1.00 68.75 197 CYS A CA 1
ATOM 1529 C C . CYS A 1 197 ? 15.181 1.082 -21.789 1.00 68.75 197 CYS A C 1
ATOM 1531 O O . CYS A 1 197 ? 15.576 0.715 -22.887 1.00 68.75 197 CYS A O 1
ATOM 1533 N N . GLN A 1 198 ? 15.954 1.876 -21.033 1.00 75.56 198 GLN A N 1
ATOM 1534 C CA . GLN A 1 198 ? 17.193 2.477 -21.546 1.00 75.56 198 GLN A CA 1
ATOM 1535 C C . GLN A 1 198 ? 18.217 1.413 -21.921 1.00 75.56 198 GLN A C 1
ATOM 1537 O O . GLN A 1 198 ? 18.921 1.559 -22.913 1.00 75.56 198 GLN A O 1
ATOM 1542 N N . ALA A 1 199 ? 18.246 0.287 -21.208 1.00 77.38 199 ALA A N 1
ATOM 1543 C CA . ALA A 1 199 ? 19.120 -0.815 -21.576 1.00 77.38 199 ALA A CA 1
ATOM 1544 C C . ALA A 1 199 ? 18.803 -1.320 -22.992 1.00 77.38 199 ALA A C 1
ATOM 1546 O O . ALA A 1 199 ? 19.725 -1.551 -23.758 1.00 77.38 199 ALA A O 1
ATOM 1547 N N . THR A 1 200 ? 17.532 -1.389 -23.410 1.00 82.06 200 THR A N 1
ATOM 1548 C CA . THR A 1 200 ? 17.187 -1.802 -24.786 1.00 82.06 200 THR A CA 1
ATOM 1549 C C . THR A 1 200 ? 17.519 -0.744 -25.840 1.00 82.06 200 THR A C 1
ATOM 1551 O O . THR A 1 200 ? 17.520 -1.050 -27.030 1.00 82.06 200 THR A O 1
ATOM 1554 N N . LYS A 1 201 ? 17.843 0.481 -25.414 1.00 88.81 201 LYS A N 1
ATOM 1555 C CA . LYS A 1 201 ? 18.233 1.613 -26.261 1.00 88.81 201 LYS A CA 1
ATOM 1556 C C . LYS A 1 201 ? 19.744 1.816 -26.380 1.00 88.81 201 LYS A C 1
ATOM 1558 O O . LYS A 1 201 ? 20.170 2.692 -27.122 1.00 88.81 201 LYS A O 1
ATOM 1563 N N . LEU A 1 202 ? 20.562 0.967 -25.753 1.00 90.75 202 LEU A N 1
ATOM 1564 C CA . LEU A 1 202 ? 22.028 1.015 -25.883 1.00 90.75 202 LEU A CA 1
ATOM 1565 C C . LEU A 1 202 ? 22.530 0.764 -27.316 1.00 90.75 202 LEU A C 1
ATOM 1567 O O . LEU A 1 202 ? 23.634 1.171 -27.664 1.00 90.75 202 LEU A O 1
ATOM 1571 N N . LEU A 1 203 ? 21.717 0.118 -28.155 1.00 91.75 203 LEU A N 1
ATOM 1572 C CA . LEU A 1 203 ? 22.007 -0.128 -29.572 1.00 91.75 203 LEU A CA 1
ATOM 1573 C C . LEU A 1 203 ? 21.061 0.629 -30.517 1.00 91.75 203 LEU A C 1
ATOM 1575 O O . LEU A 1 203 ? 20.888 0.216 -31.661 1.00 91.75 203 LEU A O 1
ATOM 1579 N N . ASP A 1 204 ? 20.411 1.700 -30.052 1.00 93.00 204 ASP A N 1
ATOM 1580 C CA . ASP A 1 204 ? 19.525 2.494 -30.911 1.00 93.00 204 ASP A CA 1
ATOM 1581 C C . ASP A 1 204 ? 20.307 3.066 -32.122 1.00 93.00 204 ASP A C 1
ATOM 1583 O O . ASP A 1 204 ? 21.461 3.482 -31.965 1.00 93.00 204 ASP A O 1
ATOM 1587 N N . PRO A 1 205 ? 19.745 3.055 -33.347 1.00 90.06 205 PRO A N 1
ATOM 1588 C CA . PRO A 1 205 ? 20.425 3.617 -34.513 1.00 90.06 205 PRO A CA 1
ATOM 1589 C C . PRO A 1 205 ? 20.739 5.108 -34.343 1.00 90.06 205 PRO A C 1
ATOM 1591 O O . PRO A 1 205 ? 21.756 5.573 -34.863 1.00 90.06 205 PRO A O 1
ATOM 1594 N N . ASP A 1 206 ? 19.920 5.845 -33.588 1.00 93.81 206 ASP A N 1
ATOM 1595 C CA . ASP A 1 206 ? 20.184 7.244 -33.280 1.00 93.81 206 ASP A CA 1
ATOM 1596 C C . ASP A 1 206 ? 21.264 7.356 -32.176 1.00 93.81 206 ASP A C 1
ATOM 1598 O O . ASP A 1 206 ? 21.060 6.915 -31.036 1.00 93.81 206 ASP A O 1
ATOM 1602 N N . PRO A 1 207 ? 22.441 7.950 -32.466 1.00 91.94 207 PRO A N 1
ATOM 1603 C CA . PRO A 1 207 ? 23.496 8.131 -31.471 1.00 91.94 207 PRO A CA 1
ATOM 1604 C C . PRO A 1 207 ? 23.080 9.028 -30.296 1.00 91.94 207 PRO A C 1
ATOM 1606 O O . PRO A 1 207 ? 23.628 8.874 -29.203 1.00 91.94 207 PRO A O 1
ATOM 1609 N N . ILE A 1 208 ? 22.118 9.938 -30.480 1.00 88.94 208 ILE A N 1
ATOM 1610 C CA . ILE A 1 208 ? 21.590 10.784 -29.404 1.00 88.94 208 ILE A CA 1
ATOM 1611 C C . ILE A 1 208 ? 20.790 9.923 -28.427 1.00 88.94 208 ILE A C 1
ATOM 1613 O O . ILE A 1 208 ? 21.031 9.985 -27.220 1.00 88.94 208 ILE A O 1
ATOM 1617 N N . VAL A 1 209 ? 19.907 9.059 -28.935 1.00 85.69 209 VAL A N 1
ATOM 1618 C CA . VAL A 1 209 ? 19.109 8.140 -28.108 1.00 85.69 209 VAL A CA 1
ATOM 1619 C C . VAL A 1 209 ? 20.011 7.172 -27.341 1.00 85.69 209 VAL A C 1
ATOM 1621 O O . VAL A 1 209 ? 19.808 6.979 -26.141 1.00 85.69 209 VAL A O 1
ATOM 1624 N N . ARG A 1 210 ? 21.060 6.630 -27.981 1.00 91.50 210 ARG A N 1
ATOM 1625 C CA . ARG A 1 210 ? 22.070 5.808 -27.287 1.00 91.50 210 ARG A CA 1
ATOM 1626 C C . ARG A 1 210 ? 22.751 6.566 -26.159 1.00 91.50 210 ARG A C 1
ATOM 1628 O O . ARG A 1 210 ? 22.829 6.062 -25.042 1.00 91.50 210 ARG A O 1
ATOM 1635 N N . ARG A 1 211 ? 23.206 7.791 -26.427 1.00 86.88 211 ARG A N 1
ATOM 1636 C CA . ARG A 1 211 ? 23.883 8.619 -25.425 1.00 86.88 211 ARG A CA 1
ATOM 1637 C C . ARG A 1 211 ? 22.974 8.941 -24.241 1.00 86.88 211 ARG A C 1
ATOM 1639 O O . ARG A 1 211 ? 23.439 8.883 -23.107 1.00 86.88 211 ARG A O 1
ATOM 1646 N N . MET A 1 212 ? 21.697 9.239 -24.487 1.00 82.25 212 MET A N 1
ATOM 1647 C CA . MET A 1 212 ? 20.705 9.452 -23.427 1.00 82.25 212 MET A CA 1
ATOM 1648 C C . MET A 1 212 ? 20.509 8.187 -22.587 1.00 82.25 212 MET A C 1
ATOM 1650 O O . MET A 1 212 ? 20.567 8.244 -21.363 1.00 82.25 212 MET A O 1
ATOM 1654 N N . ALA A 1 213 ? 20.349 7.034 -23.240 1.00 88.62 213 ALA A N 1
ATOM 1655 C CA . ALA A 1 213 ? 20.192 5.753 -22.566 1.00 88.62 213 ALA A CA 1
ATOM 1656 C C . ALA A 1 213 ? 21.405 5.386 -21.694 1.00 88.62 213 ALA A C 1
ATOM 1658 O O . ALA A 1 213 ? 21.247 4.984 -20.540 1.00 88.62 213 ALA A O 1
ATOM 1659 N N . GLU A 1 214 ? 22.618 5.561 -22.222 1.00 90.44 214 GLU A N 1
ATOM 1660 C CA . GLU A 1 214 ? 23.859 5.372 -21.471 1.00 90.44 214 GLU A CA 1
ATOM 1661 C C . GLU A 1 214 ? 23.954 6.329 -20.282 1.00 90.44 214 GLU A C 1
ATOM 1663 O O . GLU A 1 214 ? 24.283 5.902 -19.176 1.00 90.44 214 GLU A O 1
ATOM 1668 N N . GLN A 1 215 ? 23.661 7.614 -20.491 1.00 86.12 215 GLN A N 1
ATOM 1669 C CA . GLN A 1 215 ? 23.724 8.630 -19.446 1.00 86.12 215 GLN A CA 1
ATOM 1670 C C . GLN A 1 215 ? 22.755 8.319 -18.302 1.00 86.12 215 GLN A C 1
ATOM 1672 O O . GLN A 1 215 ? 23.162 8.362 -17.142 1.00 86.12 215 GLN A O 1
ATOM 1677 N N . ASP A 1 216 ? 21.516 7.942 -18.614 1.00 84.06 216 ASP A N 1
ATOM 1678 C CA . ASP A 1 216 ? 20.522 7.537 -17.620 1.00 84.06 216 ASP A CA 1
ATOM 1679 C C . ASP A 1 216 ? 21.012 6.332 -16.805 1.00 84.06 216 ASP A C 1
ATOM 1681 O O . ASP A 1 216 ? 20.951 6.341 -15.575 1.00 84.06 216 ASP A O 1
ATOM 1685 N N . ILE A 1 217 ? 21.553 5.304 -17.470 1.00 85.19 217 ILE A N 1
ATOM 1686 C CA . ILE A 1 217 ? 22.095 4.108 -16.805 1.00 85.19 217 ILE A CA 1
ATOM 1687 C C . ILE A 1 217 ? 23.280 4.458 -15.899 1.00 85.19 217 ILE A C 1
ATOM 1689 O O . ILE A 1 217 ? 23.349 3.985 -14.762 1.00 85.19 217 ILE A O 1
ATOM 1693 N N . LEU A 1 218 ? 24.174 5.335 -16.355 1.00 86.19 218 LEU A N 1
ATOM 1694 C CA . LEU A 1 218 ? 25.315 5.802 -15.568 1.00 86.19 218 LEU A CA 1
ATOM 1695 C C . LEU A 1 218 ? 24.904 6.663 -14.372 1.00 86.19 218 LEU A C 1
ATOM 1697 O O . LEU A 1 218 ? 25.580 6.622 -13.347 1.00 86.19 218 LEU A O 1
ATOM 1701 N N . ILE A 1 219 ? 23.827 7.445 -14.483 1.00 80.25 219 ILE A N 1
ATOM 1702 C CA . ILE A 1 219 ? 23.251 8.203 -13.360 1.00 80.25 219 ILE A CA 1
ATOM 1703 C C . ILE A 1 219 ? 22.639 7.246 -12.332 1.00 80.25 219 ILE A C 1
ATOM 1705 O O . ILE A 1 219 ? 22.788 7.460 -11.130 1.00 80.25 219 ILE A O 1
ATOM 1709 N N . MET A 1 220 ? 21.978 6.176 -12.784 1.00 76.06 220 MET A N 1
ATOM 1710 C CA . MET A 1 220 ? 21.397 5.169 -11.890 1.00 76.06 220 MET A CA 1
ATOM 1711 C C . MET A 1 220 ? 22.457 4.359 -11.124 1.00 76.06 220 MET A C 1
ATOM 1713 O O . MET A 1 220 ? 22.187 3.895 -10.012 1.00 76.06 220 MET A O 1
ATOM 1717 N N . GLY A 1 221 ? 23.649 4.177 -11.698 1.00 82.94 221 GLY A N 1
ATOM 1718 C CA . GLY A 1 221 ? 24.776 3.502 -11.050 1.00 82.94 221 GLY A CA 1
ATOM 1719 C C . GLY A 1 221 ? 24.444 2.070 -10.614 1.00 82.94 221 GLY A C 1
ATOM 1720 O O . GLY A 1 221 ? 23.629 1.383 -11.232 1.00 82.94 221 GLY A O 1
ATOM 1721 N N . ARG A 1 222 ? 25.039 1.590 -9.514 1.00 82.00 222 ARG A N 1
ATOM 1722 C CA . ARG A 1 222 ? 24.855 0.200 -9.038 1.00 82.00 222 ARG A CA 1
ATOM 1723 C C . ARG A 1 222 ? 23.403 -0.207 -8.781 1.00 82.00 222 ARG A C 1
ATOM 1725 O O . ARG A 1 222 ? 23.083 -1.393 -8.856 1.00 82.00 222 ARG A O 1
ATOM 1732 N N . ALA A 1 223 ? 22.519 0.750 -8.498 1.00 68.25 223 ALA A N 1
ATOM 1733 C CA . ALA A 1 223 ? 21.113 0.474 -8.214 1.00 68.25 223 ALA A CA 1
ATOM 1734 C C . ALA A 1 223 ? 20.370 -0.156 -9.407 1.00 68.25 223 ALA A C 1
ATOM 1736 O O . ALA A 1 223 ? 19.368 -0.839 -9.198 1.00 68.25 223 ALA A O 1
ATOM 1737 N N . CYS A 1 224 ? 20.860 0.015 -10.641 1.00 77.06 224 CYS A N 1
ATOM 1738 C CA . CYS A 1 224 ? 20.236 -0.574 -11.825 1.00 77.06 224 CYS A CA 1
ATOM 1739 C C . CYS A 1 224 ? 20.628 -2.040 -12.092 1.00 77.06 224 CYS A C 1
ATOM 1741 O O . CYS A 1 224 ? 20.110 -2.631 -13.036 1.00 77.06 224 CYS A O 1
ATOM 1743 N N . LYS A 1 225 ? 21.485 -2.671 -11.273 1.00 82.62 225 LYS A N 1
ATOM 1744 C CA . LYS A 1 225 ? 21.973 -4.042 -11.521 1.00 82.62 225 LYS A CA 1
ATOM 1745 C C . LYS A 1 225 ? 20.862 -5.088 -11.713 1.00 82.62 225 LYS A C 1
ATOM 1747 O O . LYS A 1 225 ? 20.922 -5.787 -12.722 1.00 82.62 225 LYS A O 1
ATOM 1752 N N . PRO A 1 226 ? 19.819 -5.173 -10.858 1.00 72.94 226 PRO A N 1
ATOM 1753 C CA . PRO A 1 226 ? 18.734 -6.133 -11.080 1.00 72.94 226 PRO A CA 1
ATOM 1754 C C . PRO A 1 226 ? 17.998 -5.904 -12.408 1.00 72.94 226 PRO A C 1
ATOM 1756 O O . PRO A 1 226 ? 17.554 -6.853 -13.047 1.00 72.94 226 PRO A O 1
ATOM 1759 N N . TYR A 1 227 ? 17.895 -4.644 -12.844 1.00 76.12 227 TYR A N 1
ATOM 1760 C CA . TYR A 1 227 ? 17.309 -4.286 -14.133 1.00 76.12 227 TYR A CA 1
ATOM 1761 C C . TYR A 1 227 ? 18.198 -4.723 -15.305 1.00 76.12 227 TYR A C 1
ATOM 1763 O O . TYR A 1 227 ? 17.703 -5.352 -16.241 1.00 76.12 227 TYR A O 1
ATOM 1771 N N . LEU A 1 228 ? 19.498 -4.420 -15.243 1.00 86.06 228 LEU A N 1
ATOM 1772 C CA . LEU A 1 228 ? 20.455 -4.792 -16.283 1.00 86.06 228 LEU A CA 1
ATOM 1773 C C . LEU A 1 228 ? 20.561 -6.312 -16.435 1.00 86.06 228 LEU A C 1
ATOM 1775 O O . LEU A 1 228 ? 20.523 -6.795 -17.562 1.00 86.06 228 LEU A O 1
ATOM 1779 N N . ASP A 1 229 ? 20.615 -7.063 -15.331 1.00 84.12 229 ASP A N 1
ATOM 1780 C CA . ASP A 1 229 ? 20.656 -8.533 -15.351 1.00 84.12 229 ASP A CA 1
ATOM 1781 C C . ASP A 1 229 ? 19.431 -9.123 -16.045 1.00 84.12 229 ASP A C 1
ATOM 1783 O O . ASP A 1 229 ? 19.542 -10.017 -16.888 1.00 84.12 229 ASP A O 1
ATOM 1787 N N . TRP A 1 230 ? 18.256 -8.593 -15.712 1.00 74.06 230 TRP A N 1
ATOM 1788 C CA . TRP A 1 230 ? 17.006 -9.053 -16.284 1.00 74.06 230 TRP A CA 1
ATOM 1789 C C . TRP A 1 230 ? 16.907 -8.733 -17.789 1.00 74.06 230 TRP A C 1
ATOM 1791 O O . TRP A 1 230 ? 16.568 -9.624 -18.567 1.00 74.06 230 TRP A O 1
ATOM 1801 N N . ILE A 1 231 ? 17.284 -7.524 -18.236 1.00 81.88 231 ILE A N 1
ATOM 1802 C CA . ILE A 1 231 ? 17.339 -7.207 -19.677 1.00 81.88 231 ILE A CA 1
ATOM 1803 C C . ILE A 1 231 ? 18.381 -8.077 -20.379 1.00 81.88 231 ILE A C 1
ATOM 1805 O O . ILE A 1 231 ? 18.115 -8.602 -21.460 1.00 81.88 231 ILE A O 1
ATOM 1809 N N . ARG A 1 232 ? 19.562 -8.248 -19.786 1.00 89.88 232 ARG A N 1
ATOM 1810 C CA . ARG A 1 232 ? 20.651 -9.045 -20.353 1.00 89.88 232 ARG A CA 1
ATOM 1811 C C . ARG A 1 232 ? 20.215 -10.488 -20.611 1.00 89.88 232 ARG A C 1
ATOM 1813 O O . ARG A 1 232 ? 20.473 -10.995 -21.698 1.00 89.88 232 ARG A O 1
ATOM 1820 N N . ALA A 1 233 ? 19.508 -11.116 -19.668 1.00 84.75 233 ALA A N 1
ATOM 1821 C CA . ALA A 1 233 ? 19.049 -12.506 -19.768 1.00 84.75 233 ALA A CA 1
ATOM 1822 C C . ALA A 1 233 ? 18.132 -12.788 -20.975 1.00 84.75 233 ALA A C 1
ATOM 1824 O O . ALA A 1 233 ? 18.080 -13.916 -21.455 1.00 84.75 233 ALA A O 1
ATOM 1825 N N . GLN A 1 234 ? 17.435 -11.770 -21.479 1.00 82.50 234 GLN A N 1
ATOM 1826 C CA . GLN A 1 234 ? 16.502 -11.873 -22.610 1.00 82.50 234 GLN A CA 1
ATOM 1827 C C . GLN A 1 234 ? 17.000 -11.179 -23.889 1.00 82.50 234 GLN A C 1
ATOM 1829 O O . GLN A 1 234 ? 16.297 -11.144 -24.897 1.00 82.50 234 GLN A O 1
ATOM 1834 N N . SER A 1 235 ? 18.188 -10.574 -23.846 1.00 88.25 235 SER A N 1
ATOM 1835 C CA . SER A 1 235 ? 18.734 -9.782 -24.949 1.00 88.25 235 SER A CA 1
ATOM 1836 C C . SER A 1 235 ? 19.582 -10.619 -25.898 1.00 88.25 235 SER A C 1
ATOM 1838 O O . SER A 1 235 ? 20.161 -11.631 -25.510 1.00 88.25 235 SER A O 1
ATOM 1840 N N . LYS A 1 236 ? 19.716 -10.149 -27.142 1.00 91.44 236 LYS A N 1
ATOM 1841 C CA . LYS A 1 236 ? 20.662 -10.705 -28.122 1.00 91.44 236 LYS A CA 1
ATOM 1842 C C . LYS A 1 236 ? 22.122 -10.438 -27.711 1.00 91.44 236 LYS A C 1
ATOM 1844 O O . LYS A 1 236 ? 22.358 -9.478 -26.969 1.00 91.44 236 LYS A O 1
ATOM 1849 N N . PRO A 1 237 ? 23.098 -11.232 -28.196 1.00 95.75 237 PRO A N 1
ATOM 1850 C CA . PRO A 1 237 ? 24.501 -11.129 -27.783 1.00 95.75 237 PRO A CA 1
ATOM 1851 C C . PRO A 1 237 ? 25.103 -9.724 -27.894 1.00 95.75 237 PRO A C 1
ATOM 1853 O O . PRO A 1 237 ? 25.883 -9.317 -27.037 1.00 95.75 237 PRO A O 1
ATOM 1856 N N . GLU A 1 238 ? 24.730 -8.954 -28.914 1.00 93.75 238 GLU A N 1
ATOM 1857 C CA . GLU A 1 238 ? 25.232 -7.593 -29.123 1.00 93.75 238 GLU A CA 1
ATOM 1858 C C . GLU A 1 238 ? 24.792 -6.666 -27.989 1.00 93.75 238 GLU A C 1
ATOM 1860 O O . GLU A 1 238 ? 25.588 -5.896 -27.451 1.00 93.75 238 GLU A O 1
ATOM 1865 N N . LEU A 1 239 ? 23.524 -6.772 -27.590 1.00 92.06 239 LEU A N 1
ATOM 1866 C CA . LEU A 1 239 ? 22.976 -5.948 -26.524 1.00 92.06 239 LEU A CA 1
ATOM 1867 C C . LEU A 1 239 ? 23.479 -6.411 -25.149 1.00 92.06 239 LEU A C 1
ATOM 1869 O O . LEU A 1 239 ? 23.745 -5.576 -24.289 1.00 92.06 239 LEU A O 1
ATOM 1873 N N . GLN A 1 240 ? 23.698 -7.717 -24.957 1.00 95.25 240 GLN A N 1
ATOM 1874 C CA . GLN A 1 240 ? 24.360 -8.231 -23.752 1.00 95.25 240 GLN A CA 1
ATOM 1875 C C . GLN A 1 240 ? 25.752 -7.612 -23.574 1.00 95.25 240 GLN A C 1
ATOM 1877 O O . GLN A 1 240 ? 26.060 -7.125 -22.491 1.00 95.25 240 GLN A O 1
ATOM 1882 N N . LYS A 1 241 ? 26.556 -7.546 -24.645 1.00 96.50 241 LYS A N 1
ATOM 1883 C CA . LYS A 1 241 ? 27.881 -6.902 -24.617 1.00 96.50 241 LYS A CA 1
ATOM 1884 C C . LYS A 1 241 ? 27.798 -5.416 -24.270 1.00 96.50 241 LYS A C 1
ATOM 1886 O O . LYS A 1 241 ? 28.608 -4.937 -23.483 1.00 96.50 241 LYS A O 1
ATOM 1891 N N . ALA A 1 242 ? 26.824 -4.692 -24.823 1.00 95.31 242 ALA A N 1
ATOM 1892 C CA . ALA A 1 242 ? 26.628 -3.277 -24.505 1.00 95.31 242 ALA A CA 1
ATOM 1893 C C . ALA A 1 242 ? 26.236 -3.063 -23.030 1.00 95.31 242 ALA A C 1
ATOM 1895 O O . ALA A 1 242 ? 26.746 -2.153 -22.376 1.00 95.31 242 ALA A O 1
ATOM 1896 N N . ILE A 1 243 ? 25.381 -3.936 -22.486 1.00 94.88 243 ILE A N 1
ATOM 1897 C CA . ILE A 1 243 ? 25.008 -3.939 -21.064 1.00 94.88 243 ILE A CA 1
ATOM 1898 C C . ILE A 1 243 ? 26.217 -4.256 -20.175 1.00 94.88 243 ILE A C 1
ATOM 1900 O O . ILE A 1 243 ? 26.441 -3.585 -19.168 1.00 94.88 243 ILE A O 1
ATOM 1904 N N . ASP A 1 244 ? 27.024 -5.243 -20.554 1.00 96.62 244 ASP A N 1
ATOM 1905 C CA . ASP A 1 244 ? 28.229 -5.608 -19.809 1.00 96.62 244 ASP A CA 1
ATOM 1906 C C . ASP A 1 244 ? 29.246 -4.454 -19.809 1.00 96.62 244 ASP A C 1
ATOM 1908 O O . ASP A 1 244 ? 29.814 -4.132 -18.765 1.00 96.62 244 ASP A O 1
ATOM 1912 N N . ALA A 1 245 ? 29.416 -3.766 -20.943 1.00 95.88 245 ALA A N 1
ATOM 1913 C CA . ALA A 1 245 ? 30.304 -2.612 -21.065 1.00 95.88 245 ALA A CA 1
ATOM 1914 C C . ALA A 1 245 ? 29.861 -1.427 -20.189 1.00 95.88 245 ALA A C 1
ATOM 1916 O O . ALA A 1 245 ? 30.682 -0.845 -19.478 1.00 95.88 245 ALA A O 1
ATOM 1917 N N . ILE A 1 246 ? 28.567 -1.075 -20.191 1.00 94.38 246 ILE A N 1
ATOM 1918 C CA . ILE A 1 246 ? 28.071 0.018 -19.339 1.00 94.38 246 ILE A CA 1
ATOM 1919 C C . ILE A 1 246 ? 28.146 -0.351 -17.851 1.00 94.38 246 ILE A C 1
ATOM 1921 O O . ILE A 1 246 ? 28.440 0.508 -17.022 1.00 94.38 246 ILE A O 1
ATOM 1925 N N . TRP A 1 247 ? 27.964 -1.631 -17.503 1.00 94.81 247 TRP A N 1
ATOM 1926 C CA . TRP A 1 247 ? 28.134 -2.109 -16.132 1.00 94.81 247 TRP A CA 1
ATOM 1927 C C . TRP A 1 247 ? 29.578 -1.962 -15.641 1.00 94.81 247 TRP A C 1
ATOM 1929 O O . TRP A 1 247 ? 29.789 -1.483 -14.528 1.00 94.81 247 TRP A O 1
ATOM 1939 N N . GLN A 1 248 ? 30.577 -2.291 -16.469 1.00 95.88 248 GLN A N 1
ATOM 1940 C CA . GLN A 1 248 ? 31.982 -2.050 -16.110 1.00 95.88 248 GLN A CA 1
ATOM 1941 C C . GLN A 1 248 ? 32.259 -0.561 -15.875 1.00 95.88 248 GLN A C 1
ATOM 1943 O O . GLN A 1 248 ? 32.850 -0.210 -14.857 1.00 95.88 248 GLN A O 1
ATOM 1948 N N . ARG A 1 249 ? 31.727 0.325 -16.727 1.00 93.56 249 ARG A N 1
ATOM 1949 C CA . ARG A 1 249 ? 31.854 1.784 -16.545 1.00 93.56 249 ARG A CA 1
ATOM 1950 C C . ARG A 1 249 ? 31.246 2.273 -15.225 1.00 93.56 249 ARG A C 1
ATOM 1952 O O . ARG A 1 249 ? 31.810 3.158 -14.588 1.00 93.56 249 ARG A O 1
ATOM 1959 N N . ILE A 1 250 ? 30.119 1.698 -14.790 1.00 90.38 250 ILE A N 1
ATOM 1960 C CA . ILE A 1 250 ? 29.537 1.977 -13.464 1.00 90.38 250 ILE A CA 1
ATOM 1961 C C . ILE A 1 250 ? 30.505 1.548 -12.353 1.00 90.38 250 ILE A C 1
ATOM 1963 O O . ILE A 1 250 ? 30.744 2.307 -11.416 1.00 90.38 250 ILE A O 1
ATOM 1967 N N . LEU A 1 251 ? 31.073 0.341 -12.452 1.00 91.50 251 LEU A N 1
ATOM 1968 C CA . LEU A 1 251 ? 32.003 -0.182 -11.447 1.00 91.50 251 LEU A CA 1
ATOM 1969 C C . LEU A 1 251 ? 33.296 0.637 -11.350 1.00 91.50 251 LEU A C 1
ATOM 1971 O O . LEU A 1 251 ? 33.825 0.776 -10.249 1.00 91.50 251 LEU A O 1
ATOM 1975 N N . GLU A 1 252 ? 33.799 1.147 -12.473 1.00 90.56 252 GLU A N 1
ATOM 1976 C CA . GLU A 1 252 ? 34.991 1.997 -12.543 1.00 90.56 252 GLU A CA 1
ATOM 1977 C C . GLU A 1 252 ? 34.746 3.379 -11.934 1.00 90.56 252 GLU A C 1
ATOM 1979 O O . GLU A 1 252 ? 35.553 3.841 -11.132 1.00 90.56 252 GLU A O 1
ATOM 1984 N N . ARG A 1 253 ? 33.613 4.014 -12.261 1.00 79.81 253 ARG A N 1
ATOM 1985 C CA . ARG A 1 253 ? 33.259 5.350 -11.759 1.00 79.81 253 ARG A CA 1
ATOM 1986 C C . ARG A 1 253 ? 33.117 5.399 -10.237 1.00 79.81 253 ARG A C 1
ATOM 1988 O O . ARG A 1 253 ? 33.493 6.394 -9.639 1.00 79.81 253 ARG A O 1
ATOM 1995 N N . ASP A 1 254 ? 32.601 4.334 -9.628 1.00 64.25 254 ASP A N 1
ATOM 1996 C CA . ASP A 1 254 ? 32.374 4.250 -8.178 1.00 64.25 254 ASP A CA 1
ATOM 1997 C C . ASP A 1 254 ? 33.636 3.865 -7.372 1.00 64.25 254 ASP A C 1
ATOM 1999 O O . ASP A 1 254 ? 33.569 3.751 -6.148 1.00 64.25 254 ASP A O 1
ATOM 2003 N N . ARG A 1 255 ? 34.769 3.574 -8.031 1.00 65.69 255 ARG A N 1
ATOM 2004 C CA . ARG A 1 255 ? 36.052 3.277 -7.359 1.00 65.69 255 ARG A CA 1
ATOM 2005 C C . ARG A 1 255 ? 36.895 4.526 -7.075 1.00 65.69 255 ARG A C 1
ATOM 2007 O O . ARG A 1 255 ? 37.858 4.404 -6.320 1.00 65.69 255 ARG A O 1
ATOM 2014 N N . GLY A 1 256 ? 36.574 5.660 -7.697 1.00 46.38 256 GLY A N 1
ATOM 2015 C CA . GLY A 1 256 ? 37.214 6.963 -7.472 1.00 46.38 256 GLY A CA 1
ATOM 2016 C C . GLY A 1 256 ? 36.354 7.869 -6.608 1.00 46.38 256 GLY A C 1
ATOM 2017 O O . GLY A 1 256 ? 36.951 8.735 -5.938 1.00 46.38 256 GLY A O 1
#

Secondary structure (DSSP, 8-state):
-----------PPPHHHHHHHHHHHHHGGGGGGSPPPEE---HHHHHHSTTEEEEEEE---SSS-PPPPTT--SEEEEEEETT--EEEE-SHHHHHHHHHHHTTTB-GGGHHHHHHHHHHHHHHHH--S---B---PEEEEEETTEEEEEEEEEB--BTTBEEEEEEEEEEEEETTEEEEEEEEEEEEEE------SGGGGTT-SSHHHHHHHHHHHHHHGGGGHHHHHHHHHHS-HHHHHHHHHHHHHHHHHTT-

pLDDT: mean 89.18, std 13.0, range [38.44, 98.5]

Foldseek 3Di:
DDDPPPPPPPPPQDLQSLVLVVLCVVQPVCSVLWDRWAWDDQPLCCVLPNQKTKTKGAQACPPPGRDDDPPAARIKIWIAGPVSDIQIPRDVVSVVVVLQVSQVFAAPVSPVSSQVNSQSVQCRNPDSVPWDWDFWDWDWDDDPQKIKTKTKIWTDDDQNKGWIKMWIWIWHDDPNTIGTDDIDIDIDIDDHQGNHCLLVQCPPPDVVSNVVSLVSLLSCAPVCVVVLVVCLVVDDPVSVVSSVVSNVVSVVVVVD

Sequence (256 aa):
MLAFAFSTLLLGPTSQDTLNAWLKGQFKDQAAMLPLAAPLNCPELKTIQPGVEAFRLNFQKYPMQRQPVPPLGQNNIMLVNKAGKVAMLNGLDAMRYWLGKAVQNIPSSRLPVATKLALQFTQELVTDGMFAFSPGEIKVKAEGNKKRFTLRSPVKPKGGDSGWVEVSLVFEPVGKNWKLYTFDRGHLLTPGVRPICQATKLLDPDPIVRRMAEQDILIMGRACKPYLDWIRAQSKPELQKAIDAIWQRILERDRG

Radius of gyration: 23.15 Å; chains: 1; bounding box: 58×68×60 Å